Protein AF-A0A5Q0UFF6-F1 (afdb_monomer_lite)

Organism: NCBI:txid2565781

Foldseek 3Di:
DDDPVVVVVVVVVVVVVVVVVVVVVVCVVCVVPPVVVVVVVVVVVQVVLVVVLVQQQQAAQFWFDPDPIDHPCFVVVVRTQGHHQAPHRQAGAVVSQVQEDCDDDPTNHPVSVCVNSVRPWFKKKWKKWKDKWDFQDKDFPVDDDPQAADECPVPRHDPVSVQFDRIKTKTWDAFPNQIKIWIWTHDPNDTFWIWIDRRNYRHPTDIDGAQDWDADPNAIWGQHHWADDPPGPGTITIIIDTPDMHGDDPPPPPDDKDKDWDWGWYPDDSGPTTIIIMIMIID

Secondary structure (DSSP, 8-state):
---HHHHHHHHHHHHHHHHHHHHHHHHHHHHTT-HHHHHHHHHHHHHHHHHHHHHHHHH---EESSSSS-S-TTT-GGGEEE---EEETTEE-HHHHHT-BSS-SSS-BHHHHHHHHT--S-EEEEEEE--EEE--EEEETTBPPTT-B-TT-SS---HHHHHS-SEEEEEEEEETTEEEEEEEEEETTEEEEEEEESSSB-TTPPPB-TT-EEEETTEEEEEEEEEE-TTSSSEEEEEEEEEEEES--STT-SSPPEEEEEEEEESS-SSS--EEEEEEEE-

Sequence (283 aa):
MPSTKGQSTIEFLGGMFIVILALVAALSANSGKIPEFESSVEQSARNMEIYSLTEKILSKPGYHTNGTGGTEWEDNISHTSEFGLAKDYLVLEKEKIDALQTTGDSSFNYSQFKKVTGADNQYHFTFIWQPIVETSNSFTRTEPENGIDEPGTTGNPDPLYSQAENRVHYGNFTIQAQTYWFLVTAHDGVYNTTRISTDKDFDSELTLGTGDTYSLAGTEFELQRFQNRERKPGAAVVLSNELKSFGPSSENVDQSVTKLNRYAVLEEPLTDSEPIRIEVLSW

Radius of gyration: 29.6 Å; chains: 1; bounding box: 81×82×71 Å

Structure (mmCIF, N/CA/C/O backbone):
data_AF-A0A5Q0UFF6-F1
#
_entry.id   AF-A0A5Q0UFF6-F1
#
loop_
_atom_site.group_PDB
_atom_site.id
_atom_site.type_symbol
_atom_site.label_atom_id
_atom_site.label_alt_id
_atom_site.label_comp_id
_atom_site.label_asym_id
_atom_site.label_entity_id
_atom_site.label_seq_id
_atom_site.pdbx_PDB_ins_code
_atom_site.Cartn_x
_atom_site.Cartn_y
_atom_site.Cartn_z
_atom_site.occupancy
_atom_site.B_iso_or_equiv
_atom_site.auth_seq_id
_atom_site.auth_comp_id
_atom_site.auth_asym_id
_atom_site.auth_atom_id
_atom_site.pdbx_PDB_model_num
ATOM 1 N N . MET A 1 1 ? -51.002 -62.243 40.759 1.00 42.44 1 MET A N 1
ATOM 2 C CA . MET A 1 1 ? -49.683 -62.168 40.095 1.00 42.44 1 MET A CA 1
ATOM 3 C C . MET A 1 1 ? -49.584 -60.809 39.415 1.00 42.44 1 MET A C 1
ATOM 5 O O . MET A 1 1 ? -50.264 -60.625 38.412 1.00 42.44 1 MET A O 1
ATOM 9 N N . PRO A 1 2 ? -48.868 -59.823 39.979 1.00 45.69 2 PRO A N 1
ATOM 10 C CA . PRO A 1 2 ? -48.685 -58.537 39.323 1.00 45.69 2 PRO A CA 1
ATOM 11 C C . PRO A 1 2 ? -47.632 -58.658 38.217 1.00 45.69 2 PRO A C 1
ATOM 13 O O . PRO A 1 2 ? -46.655 -59.392 38.340 1.00 45.69 2 PRO A O 1
ATOM 16 N N . SER A 1 3 ? -47.891 -57.956 37.119 1.00 46.50 3 SER A N 1
ATOM 17 C CA . SER A 1 3 ? -47.124 -57.933 35.875 1.00 46.50 3 SER A CA 1
ATOM 18 C C . SER A 1 3 ? -45.672 -57.479 36.086 1.00 46.50 3 SER A C 1
ATOM 20 O O . SER A 1 3 ? -45.396 -56.289 36.219 1.00 46.50 3 SER A O 1
ATOM 22 N N . THR A 1 4 ? -44.730 -58.422 36.030 1.00 54.12 4 THR A N 1
ATOM 23 C CA . THR A 1 4 ? -43.272 -58.187 36.010 1.00 54.12 4 THR A CA 1
ATOM 24 C C . THR A 1 4 ? -42.805 -57.356 34.809 1.00 54.12 4 THR A C 1
ATOM 26 O O . THR A 1 4 ? -41.714 -56.794 34.836 1.00 54.12 4 THR A O 1
ATOM 29 N N . LYS A 1 5 ? -43.632 -57.211 33.763 1.00 53.75 5 LYS A N 1
ATOM 30 C CA . LYS A 1 5 ? -43.293 -56.412 32.577 1.00 53.75 5 LYS A CA 1
ATOM 31 C C . LYS A 1 5 ? -43.353 -54.906 32.848 1.00 53.75 5 LYS A C 1
ATOM 33 O O . LYS A 1 5 ? -42.432 -54.201 32.454 1.00 53.75 5 LYS A O 1
ATOM 38 N N . GLY A 1 6 ? -44.364 -54.417 33.574 1.00 46.44 6 GLY A N 1
ATOM 39 C CA . GLY A 1 6 ? -44.522 -52.977 33.844 1.00 46.44 6 GLY A CA 1
ATOM 40 C C . GLY A 1 6 ? -43.435 -52.398 34.756 1.00 46.44 6 GLY A C 1
ATOM 41 O O . GLY A 1 6 ? -43.005 -51.265 34.564 1.00 46.44 6 GLY A O 1
ATOM 42 N N . GLN A 1 7 ? -42.940 -53.201 35.699 1.00 53.16 7 GLN A N 1
ATOM 43 C CA . GLN A 1 7 ? -41.884 -52.800 36.631 1.00 53.16 7 GLN A CA 1
ATOM 44 C C . GLN A 1 7 ? -40.514 -52.724 35.930 1.00 53.16 7 GLN A C 1
ATOM 46 O O . GLN A 1 7 ? -39.802 -51.736 36.086 1.00 53.16 7 GLN A O 1
ATOM 51 N N . SER A 1 8 ? -40.217 -53.678 35.036 1.00 54.06 8 SER A N 1
ATOM 52 C CA . SER A 1 8 ? -38.984 -53.670 34.231 1.00 54.06 8 SER A CA 1
ATOM 53 C C . SER A 1 8 ? -38.885 -52.482 33.259 1.00 54.06 8 SER A C 1
ATOM 55 O O . SER A 1 8 ? -37.796 -51.971 33.015 1.00 54.06 8 SER A O 1
ATOM 57 N N . THR A 1 9 ? -40.013 -51.993 32.727 1.00 56.00 9 THR A N 1
ATOM 58 C CA . THR A 1 9 ? -40.029 -50.834 31.817 1.00 56.00 9 THR A CA 1
ATOM 59 C C . THR A 1 9 ? -39.800 -49.517 32.559 1.00 56.00 9 THR A C 1
ATOM 61 O O . THR A 1 9 ? -39.122 -48.637 32.036 1.00 56.00 9 THR A O 1
ATOM 64 N N . ILE A 1 10 ? -40.309 -49.383 33.788 1.00 58.53 10 ILE A N 1
ATOM 65 C CA . ILE A 1 10 ? -40.093 -48.191 34.624 1.00 58.53 10 ILE A CA 1
ATOM 66 C C . ILE A 1 10 ? -38.649 -48.143 35.140 1.00 58.53 10 ILE A C 1
ATOM 68 O O . ILE A 1 10 ? -38.037 -47.079 35.124 1.00 58.53 10 ILE A O 1
ATOM 72 N N . GLU A 1 11 ? -38.071 -49.282 35.527 1.00 56.66 11 GLU A N 1
ATOM 73 C CA . GLU A 1 11 ? -36.661 -49.370 35.935 1.00 56.66 11 GLU A CA 1
ATOM 74 C C . GLU A 1 11 ? -35.702 -49.105 34.764 1.00 56.66 11 GLU A C 1
ATOM 76 O O . GLU A 1 11 ? -34.707 -48.401 34.935 1.00 56.66 11 GLU A O 1
ATOM 81 N N . PHE A 1 12 ? -36.030 -49.575 33.554 1.00 59.88 12 PHE A N 1
ATOM 82 C CA . PHE A 1 12 ? -35.271 -49.255 32.343 1.00 59.88 12 PHE A CA 1
ATOM 83 C C . PHE A 1 12 ? -35.341 -47.761 31.995 1.00 59.88 12 PHE A C 1
ATOM 85 O O . PHE A 1 12 ? -34.311 -47.140 31.738 1.00 59.88 12 PHE A O 1
ATOM 92 N N . LEU A 1 13 ? -36.535 -47.156 32.038 1.00 55.53 13 LEU A N 1
ATOM 93 C CA . LEU A 1 13 ? -36.712 -45.721 31.788 1.00 55.53 13 LEU A CA 1
ATOM 94 C C . LEU A 1 13 ? -36.030 -44.861 32.861 1.00 55.53 13 LEU A C 1
ATOM 96 O O . LEU A 1 13 ? -35.417 -43.853 32.521 1.00 55.53 13 LEU A O 1
ATOM 100 N N . GLY A 1 14 ? -36.080 -45.275 34.130 1.00 62.91 14 GLY A N 1
ATOM 101 C CA . GLY A 1 14 ? -35.383 -44.616 35.235 1.00 62.91 14 GLY A CA 1
ATOM 102 C C . GLY A 1 14 ? -33.862 -44.710 35.107 1.00 62.91 14 GLY A C 1
ATOM 103 O O . GLY A 1 14 ? -33.173 -43.701 35.237 1.00 62.91 14 GLY A O 1
ATOM 104 N N . GLY A 1 15 ? -33.333 -45.890 34.768 1.00 67.06 15 GLY A N 1
ATOM 105 C CA . GLY A 1 15 ? -31.908 -46.088 34.500 1.00 67.06 15 GLY A CA 1
ATOM 106 C C . GLY A 1 15 ? -31.423 -45.273 33.302 1.00 67.06 15 GLY A C 1
ATOM 107 O O . GLY A 1 15 ? -30.378 -44.634 33.373 1.00 67.06 15 GLY A O 1
ATOM 108 N N . MET A 1 16 ? -32.215 -45.207 32.232 1.00 60.75 16 MET A N 1
ATOM 109 C CA . MET A 1 16 ? -31.900 -44.401 31.055 1.00 60.75 16 MET A CA 1
ATOM 110 C C . MET A 1 16 ? -31.937 -42.897 31.365 1.00 60.75 16 MET A C 1
ATOM 112 O O . MET A 1 16 ? -31.058 -42.167 30.916 1.00 60.75 16 MET A O 1
ATOM 116 N N . PHE A 1 17 ? -32.881 -42.431 32.191 1.00 60.31 17 PHE A N 1
ATOM 117 C CA . PHE A 1 17 ? -32.910 -41.041 32.660 1.00 60.31 17 PHE A CA 1
ATOM 118 C C . PHE A 1 17 ? -31.693 -40.693 33.518 1.00 60.31 17 PHE A C 1
ATOM 120 O O . PHE A 1 17 ? -31.128 -39.616 33.356 1.00 60.31 17 PHE A O 1
ATOM 127 N N . ILE A 1 18 ? -31.259 -41.604 34.393 1.00 72.12 18 ILE A N 1
ATOM 128 C CA . ILE A 1 18 ? -30.051 -41.425 35.209 1.00 72.12 18 ILE A CA 1
ATOM 129 C C . ILE A 1 18 ? -28.801 -41.410 34.327 1.00 72.12 18 ILE A C 1
ATOM 131 O O . ILE A 1 18 ? -27.926 -40.582 34.549 1.00 72.12 18 ILE A O 1
ATOM 135 N N . VAL A 1 19 ? -28.724 -42.262 33.301 1.00 70.69 19 VAL A N 1
ATOM 136 C CA . VAL A 1 19 ? -27.612 -42.253 32.339 1.00 70.69 19 VAL A CA 1
ATOM 137 C C . VAL A 1 19 ? -27.601 -40.962 31.529 1.00 70.69 19 VAL A C 1
ATOM 139 O O . VAL A 1 19 ? -26.538 -40.377 31.380 1.00 70.69 19 VAL A O 1
ATOM 142 N N . ILE A 1 20 ? -28.753 -40.472 31.062 1.00 68.31 20 ILE A N 1
ATOM 143 C CA . ILE A 1 20 ? -28.854 -39.189 30.348 1.00 68.31 20 ILE A CA 1
ATOM 144 C C . ILE A 1 20 ? -28.466 -38.031 31.271 1.00 68.31 20 ILE A C 1
ATOM 146 O O . ILE A 1 20 ? -27.684 -37.178 30.868 1.00 68.31 20 ILE A O 1
ATOM 150 N N . LEU A 1 21 ? -28.941 -38.012 32.518 1.00 66.38 21 LEU A N 1
ATOM 151 C CA . LEU A 1 21 ? -28.559 -37.002 33.508 1.00 66.38 21 LEU A CA 1
ATOM 152 C C . LEU A 1 21 ? -27.069 -37.070 33.849 1.00 66.38 21 LEU A C 1
ATOM 154 O O . LEU A 1 21 ? -26.438 -36.028 33.974 1.00 66.38 21 LEU A O 1
ATOM 158 N N . ALA A 1 22 ? -26.492 -38.268 33.949 1.00 66.44 22 ALA A N 1
ATOM 159 C CA . ALA A 1 22 ? -25.061 -38.457 34.151 1.00 66.44 22 ALA A CA 1
ATOM 160 C C . ALA A 1 22 ? -24.254 -38.027 32.920 1.00 66.44 22 ALA A C 1
ATOM 162 O O . ALA A 1 22 ? -23.195 -37.433 33.083 1.00 66.44 22 ALA A O 1
ATOM 163 N N . LEU A 1 23 ? -24.758 -38.257 31.703 1.00 61.19 23 LEU A N 1
ATOM 164 C CA . LEU A 1 23 ? -24.126 -37.810 30.461 1.00 61.19 23 LEU A CA 1
ATOM 165 C C . LEU A 1 23 ? -24.186 -36.292 30.322 1.00 61.19 23 LEU A C 1
ATOM 167 O O . LEU A 1 23 ? -23.187 -35.688 29.964 1.00 61.19 23 LEU A O 1
ATOM 171 N N . VAL A 1 24 ? -25.325 -35.673 30.636 1.00 64.25 24 VAL A N 1
ATOM 172 C CA . VAL A 1 24 ? -25.485 -34.215 30.637 1.00 64.25 24 VAL A CA 1
ATOM 173 C C . VAL A 1 24 ? -24.637 -33.601 31.742 1.00 64.25 24 VAL A C 1
ATOM 175 O O . VAL A 1 24 ? -23.935 -32.641 31.479 1.00 64.25 24 VAL A O 1
ATOM 178 N N . ALA A 1 25 ? -24.607 -34.169 32.949 1.00 62.78 25 ALA A N 1
ATOM 179 C CA . ALA A 1 25 ? -23.735 -33.692 34.021 1.00 62.78 25 ALA A CA 1
ATOM 180 C C . ALA A 1 25 ? -22.249 -33.868 33.675 1.00 62.78 25 ALA A C 1
ATOM 182 O O . ALA A 1 25 ? -21.464 -32.970 33.951 1.00 62.78 25 ALA A O 1
ATOM 183 N N . ALA A 1 26 ? -21.859 -34.975 33.036 1.00 60.22 26 ALA A N 1
ATOM 184 C CA . ALA A 1 26 ? -20.494 -35.199 32.569 1.00 60.22 26 ALA A CA 1
ATOM 185 C C . ALA A 1 26 ? -20.129 -34.280 31.397 1.00 60.22 26 ALA A C 1
ATOM 187 O O . ALA A 1 26 ? -19.011 -33.782 31.355 1.00 60.22 26 ALA A O 1
ATOM 188 N N . LEU A 1 27 ? -21.052 -34.015 30.470 1.00 55.34 27 LEU A N 1
ATOM 189 C CA . LEU A 1 27 ? -20.861 -33.056 29.384 1.00 55.34 27 LEU A CA 1
ATOM 190 C C . LEU A 1 27 ? -20.763 -31.636 29.933 1.00 55.34 27 LEU A C 1
ATOM 192 O O . LEU A 1 27 ? -19.827 -30.950 29.572 1.00 55.34 27 LEU A O 1
ATOM 196 N N . SER A 1 28 ? -21.627 -31.222 30.859 1.00 57.72 28 SER A N 1
ATOM 197 C CA . SER A 1 28 ? -21.585 -29.895 31.490 1.00 57.72 28 SER A CA 1
ATOM 198 C C . SER A 1 28 ? -20.378 -29.707 32.417 1.00 57.72 28 SER A C 1
ATOM 200 O O . SER A 1 28 ? -19.839 -28.610 32.516 1.00 57.72 28 SER A O 1
ATOM 202 N N . ALA A 1 29 ? -19.931 -30.766 33.102 1.00 58.84 29 ALA A N 1
ATOM 203 C CA . ALA A 1 29 ? -18.737 -30.730 33.948 1.00 58.84 29 ALA A CA 1
ATOM 204 C C . ALA A 1 29 ? -17.434 -30.754 33.132 1.00 58.84 29 ALA A C 1
ATOM 206 O O . ALA A 1 29 ? -16.421 -30.239 33.603 1.00 58.84 29 ALA A O 1
ATOM 207 N N . ASN A 1 30 ? -17.455 -31.328 31.922 1.00 50.81 30 ASN A N 1
ATOM 208 C CA . ASN A 1 30 ? -16.303 -31.367 31.019 1.00 50.81 30 ASN A CA 1
ATOM 209 C C . ASN A 1 30 ? -16.332 -30.275 29.935 1.00 50.81 30 ASN A C 1
ATOM 211 O O . ASN A 1 30 ? -15.285 -29.985 29.369 1.00 50.81 30 ASN A O 1
ATOM 215 N N . SER A 1 31 ? -17.472 -29.634 29.652 1.00 44.19 31 SER A N 1
ATOM 216 C CA . SER A 1 31 ? -17.583 -28.590 28.621 1.00 44.19 31 SER A CA 1
ATOM 217 C C . SER A 1 31 ? -16.909 -27.287 29.026 1.00 44.19 31 SER A C 1
ATOM 219 O O . SER A 1 31 ? -16.505 -26.545 28.146 1.00 44.19 31 SER A O 1
ATOM 221 N N . GLY A 1 32 ? -16.741 -27.031 30.329 1.00 45.16 32 GLY A N 1
ATOM 222 C CA . GLY A 1 32 ? -15.916 -25.923 30.833 1.00 45.16 32 GLY A CA 1
ATOM 223 C C . GLY A 1 32 ? -14.411 -26.225 30.867 1.00 45.16 32 GLY A C 1
ATOM 224 O O . GLY A 1 32 ? -13.676 -25.539 31.570 1.00 45.16 32 GLY A O 1
ATOM 225 N N . LYS A 1 33 ? -13.967 -27.325 30.232 1.00 45.22 33 LYS A N 1
ATOM 226 C CA . LYS A 1 33 ? -12.563 -27.765 30.140 1.00 45.22 33 LYS A CA 1
ATOM 227 C C . LYS A 1 33 ? -12.280 -28.530 28.840 1.00 45.22 33 LYS A C 1
ATOM 229 O O . LYS A 1 33 ? -11.584 -29.546 28.867 1.00 45.22 33 LYS A O 1
ATOM 234 N N . ILE A 1 34 ? -12.796 -28.064 27.703 1.00 46.47 34 ILE A N 1
ATOM 235 C CA . ILE A 1 34 ? -12.264 -28.472 26.392 1.00 46.47 34 ILE A CA 1
ATOM 236 C C . ILE A 1 34 ? -11.504 -27.267 25.830 1.00 46.47 34 ILE A C 1
ATOM 238 O O . ILE A 1 34 ? -12.111 -26.443 25.144 1.00 46.47 34 ILE A O 1
ATOM 242 N N . PRO A 1 35 ? -10.191 -27.146 26.113 1.00 51.50 35 PRO A N 1
ATOM 243 C CA . PRO A 1 35 ? -9.399 -25.976 25.735 1.00 51.50 35 PRO A CA 1
ATOM 244 C C . PRO A 1 35 ? -9.445 -25.690 24.231 1.00 51.50 35 PRO A C 1
ATOM 246 O O . PRO A 1 35 ? -9.428 -24.538 23.813 1.00 51.50 35 PRO A O 1
ATOM 249 N N . GLU A 1 36 ? -9.553 -26.735 23.407 1.00 53.47 36 GLU A N 1
ATOM 250 C CA . GLU A 1 36 ? -9.628 -26.621 21.945 1.00 53.47 36 GLU A CA 1
ATOM 251 C C . GLU A 1 36 ? -10.965 -26.044 21.449 1.00 53.47 36 GLU A C 1
ATOM 253 O O . GLU A 1 36 ? -10.999 -25.373 20.423 1.00 53.47 36 GLU A O 1
ATOM 258 N N . PHE A 1 37 ? -12.070 -26.260 22.172 1.00 54.53 37 PHE A N 1
ATOM 259 C CA . PHE A 1 37 ? -13.371 -25.707 21.787 1.00 54.53 37 PHE A CA 1
ATOM 260 C C . PHE A 1 37 ? -13.512 -24.250 22.235 1.00 54.53 37 PHE A C 1
ATOM 262 O O . PHE A 1 37 ? -13.946 -23.414 21.449 1.00 54.53 37 PHE A O 1
ATOM 269 N N . GLU A 1 38 ? -13.100 -23.932 23.467 1.00 59.59 38 GLU A N 1
ATOM 270 C CA . GLU A 1 38 ? -13.097 -22.553 23.976 1.00 59.59 38 GLU A CA 1
ATOM 271 C C . GLU A 1 38 ? -12.171 -21.662 23.139 1.00 59.59 38 GLU A C 1
ATOM 273 O O . GLU A 1 38 ? -12.617 -20.632 22.638 1.00 59.59 38 GLU A O 1
ATOM 278 N N . SER A 1 39 ? -10.945 -22.116 22.850 1.00 63.62 39 SER A N 1
ATOM 279 C CA . SER A 1 39 ? -10.029 -21.382 21.962 1.00 63.62 39 SER A CA 1
ATOM 280 C C . SER A 1 39 ? -10.577 -21.216 20.541 1.00 63.62 39 SER A C 1
ATOM 282 O O . SER A 1 39 ? -10.416 -20.155 19.942 1.00 63.62 39 SER A O 1
ATOM 284 N N . SER A 1 40 ? -11.281 -22.218 19.999 1.00 72.62 40 SER A N 1
ATOM 285 C CA . SER A 1 40 ? -11.913 -22.113 18.679 1.00 72.62 40 SER A CA 1
ATOM 286 C C . SER A 1 40 ? -13.069 -21.103 18.652 1.00 72.62 40 SER A C 1
ATOM 288 O O . SER A 1 40 ? -13.196 -20.345 17.686 1.00 72.62 40 SER A O 1
ATOM 290 N N . VAL A 1 41 ? -13.897 -21.056 19.700 1.00 79.94 41 VAL A N 1
ATOM 291 C CA . VAL A 1 41 ? -15.004 -20.093 19.815 1.00 79.94 41 VAL A CA 1
ATOM 292 C C . VAL A 1 41 ? -14.475 -18.676 20.027 1.00 79.94 41 VAL A C 1
ATOM 294 O O . VAL A 1 41 ? -14.940 -17.762 19.348 1.00 79.94 41 VAL A O 1
ATOM 297 N N . GLU A 1 42 ? -13.482 -18.488 20.899 1.00 80.12 42 GLU A N 1
ATOM 298 C CA . GLU A 1 42 ? -12.826 -17.193 21.126 1.00 80.12 42 GLU A CA 1
ATOM 299 C C . GLU A 1 42 ? -12.171 -16.665 19.846 1.00 80.12 42 GLU A C 1
ATOM 301 O O . GLU A 1 42 ? -12.389 -15.514 19.461 1.00 80.12 42 GLU A O 1
ATOM 306 N N . GLN A 1 43 ? -11.447 -17.522 19.121 1.00 81.94 43 GLN A N 1
ATOM 307 C CA . GLN A 1 43 ? -10.849 -17.159 17.839 1.00 81.94 43 GLN A CA 1
ATOM 308 C C . GLN A 1 43 ? -11.916 -16.809 16.792 1.00 81.94 43 GLN A C 1
ATOM 310 O O . GLN A 1 43 ? -11.765 -15.838 16.049 1.00 81.94 43 GLN A O 1
ATOM 315 N N . SER A 1 44 ? -13.019 -17.561 16.729 1.00 84.12 44 SER A N 1
ATOM 316 C CA . SER A 1 44 ? -14.127 -17.254 15.819 1.00 84.12 44 SER A CA 1
ATOM 317 C C . SER A 1 44 ? -14.810 -15.930 16.168 1.00 84.12 44 SER A C 1
ATOM 319 O O . SER A 1 44 ? -15.133 -15.161 15.262 1.00 84.12 44 SER A O 1
ATOM 321 N N . ALA A 1 45 ? -15.032 -15.650 17.454 1.00 87.50 45 ALA A N 1
ATOM 322 C CA . ALA A 1 45 ? -15.618 -14.395 17.915 1.00 87.50 45 ALA A CA 1
ATOM 323 C C . ALA A 1 45 ? -14.714 -13.208 17.558 1.00 87.50 45 ALA A C 1
ATOM 325 O O . ALA A 1 45 ? -15.184 -12.240 16.961 1.00 87.50 45 ALA A O 1
ATOM 326 N N . ARG A 1 46 ? -13.403 -13.332 17.802 1.00 90.56 46 ARG A N 1
ATOM 327 C CA . ARG A 1 46 ? -12.400 -12.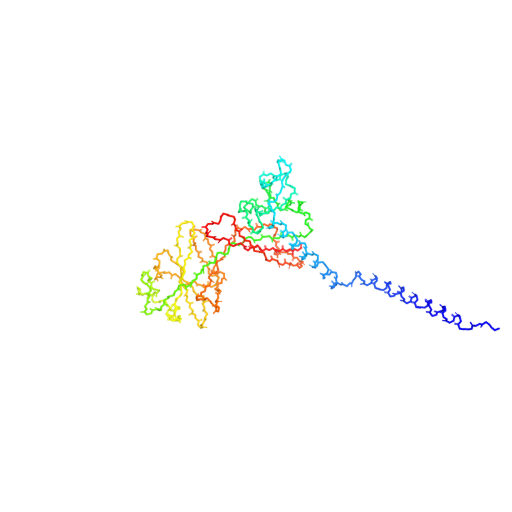336 17.404 1.00 90.56 46 ARG A CA 1
ATOM 328 C C . ARG A 1 46 ? -12.387 -12.097 15.897 1.00 90.56 46 ARG A C 1
ATOM 330 O O . ARG A 1 46 ? -12.388 -10.948 15.468 1.00 90.56 46 ARG A O 1
ATOM 337 N N . ASN A 1 47 ? -12.438 -13.159 15.090 1.00 87.94 47 ASN A N 1
ATOM 338 C CA . ASN A 1 47 ? -12.510 -13.064 13.627 1.00 87.94 47 ASN A CA 1
ATOM 339 C C . ASN A 1 47 ? -13.773 -12.328 13.142 1.00 87.94 47 ASN A C 1
ATOM 341 O O . ASN A 1 47 ? -13.720 -11.571 12.172 1.00 87.94 47 ASN A O 1
ATOM 345 N N . MET A 1 48 ? -14.917 -12.535 13.798 1.00 89.88 48 MET A N 1
ATOM 346 C CA . MET A 1 48 ? -16.152 -11.815 13.474 1.00 89.88 48 MET A CA 1
ATOM 347 C C . MET A 1 48 ? -16.086 -10.348 13.911 1.00 89.88 48 MET A C 1
ATOM 349 O O . MET A 1 48 ? -16.510 -9.466 13.160 1.00 89.88 48 MET A O 1
ATOM 353 N N . GLU A 1 49 ? -15.527 -10.071 15.090 1.00 93.50 49 GLU A N 1
ATOM 354 C CA . GLU A 1 49 ? -15.343 -8.709 15.589 1.00 93.50 49 GLU A CA 1
ATOM 355 C C . GLU A 1 49 ? -14.416 -7.910 14.667 1.00 93.50 49 GLU A C 1
ATOM 357 O O . GLU A 1 49 ? -14.846 -6.889 14.137 1.00 93.50 49 GLU A O 1
ATOM 362 N N . ILE A 1 50 ? -13.207 -8.404 14.365 1.00 93.19 50 ILE A N 1
ATOM 363 C CA . ILE A 1 50 ? -12.256 -7.711 13.478 1.00 93.19 50 ILE A CA 1
ATOM 364 C C . ILE A 1 50 ? -12.859 -7.462 12.089 1.00 93.19 50 ILE A C 1
ATOM 366 O O . ILE A 1 50 ? -12.687 -6.380 11.524 1.00 93.19 50 ILE A O 1
ATOM 370 N N . TYR A 1 51 ? -13.616 -8.418 11.539 1.00 90.06 51 TYR A N 1
ATOM 371 C CA . TYR A 1 51 ? -14.267 -8.242 10.244 1.00 90.06 51 TYR A CA 1
ATOM 372 C C . TYR A 1 51 ? -15.358 -7.168 10.303 1.00 90.06 51 TYR A C 1
ATOM 374 O O . TYR A 1 51 ? -15.361 -6.254 9.483 1.00 90.06 51 TYR A O 1
ATOM 382 N N . SER A 1 52 ? -16.265 -7.248 11.280 1.00 92.12 52 SER A N 1
ATOM 383 C CA . SER A 1 52 ? -17.366 -6.286 11.420 1.00 92.12 52 SER A CA 1
ATOM 384 C C . SER A 1 52 ? -16.874 -4.872 11.744 1.00 92.12 52 SER A C 1
ATOM 386 O O . SER A 1 52 ? -17.363 -3.898 11.168 1.00 92.12 52 SER A O 1
ATOM 388 N N . LEU A 1 53 ? -15.861 -4.759 12.604 1.00 93.19 53 LEU A N 1
ATOM 389 C CA . LEU A 1 53 ? -15.222 -3.505 12.972 1.00 93.19 53 LEU A CA 1
ATOM 390 C C . LEU A 1 53 ? -14.546 -2.864 11.762 1.00 93.19 53 LEU A C 1
ATOM 392 O O . LEU A 1 53 ? -14.829 -1.712 11.443 1.00 93.19 53 LEU A O 1
ATOM 396 N N . THR A 1 54 ? -13.701 -3.614 11.049 1.00 92.94 54 THR A N 1
ATOM 397 C CA . THR A 1 54 ? -13.028 -3.090 9.852 1.00 92.94 54 THR A CA 1
ATOM 398 C C . THR A 1 54 ? -14.017 -2.768 8.738 1.00 92.94 54 THR A C 1
ATOM 400 O O . THR A 1 54 ? -13.871 -1.737 8.096 1.00 92.94 54 THR A O 1
ATOM 403 N N . GLU A 1 55 ? -15.074 -3.560 8.538 1.00 92.19 55 GLU A N 1
ATOM 404 C CA . GLU A 1 55 ? -16.130 -3.223 7.577 1.00 92.19 55 GLU A CA 1
ATOM 405 C C . GLU A 1 55 ? -16.775 -1.878 7.905 1.00 92.19 55 GLU A C 1
ATOM 407 O O . GLU A 1 55 ? -16.907 -1.024 7.032 1.00 92.19 55 GLU A O 1
ATOM 412 N N . LYS A 1 56 ? -17.131 -1.652 9.172 1.00 90.25 56 LYS A N 1
ATOM 413 C CA . LYS A 1 56 ? -17.732 -0.395 9.623 1.00 90.25 56 LYS A CA 1
ATOM 414 C C . LYS A 1 56 ? -16.794 0.794 9.408 1.00 90.25 56 LYS A C 1
ATOM 416 O O . LYS A 1 56 ? -17.234 1.823 8.907 1.00 90.25 56 LYS A O 1
ATOM 421 N N . ILE A 1 57 ? -15.514 0.637 9.748 1.00 91.31 57 ILE A N 1
ATOM 422 C CA . ILE A 1 57 ? -14.489 1.680 9.599 1.00 91.31 57 ILE A CA 1
ATOM 423 C C . ILE A 1 57 ? -14.320 2.090 8.133 1.00 91.31 57 ILE A C 1
ATOM 425 O O . ILE A 1 57 ? -14.174 3.274 7.844 1.00 91.31 57 ILE A O 1
ATOM 429 N N . LEU A 1 58 ? -14.347 1.115 7.222 1.00 91.75 58 LEU A N 1
ATOM 430 C CA . LEU A 1 58 ? -14.060 1.311 5.798 1.00 91.75 58 LEU A CA 1
ATOM 431 C C . LEU A 1 58 ? -15.298 1.605 4.944 1.00 91.75 58 LEU A C 1
ATOM 433 O O . LEU A 1 58 ? -15.171 1.808 3.741 1.00 91.75 58 LEU A O 1
ATOM 437 N N . SER A 1 59 ? -16.490 1.602 5.539 1.00 89.25 59 SER A N 1
ATOM 438 C CA . SER A 1 59 ? -17.754 1.858 4.836 1.00 89.25 59 SER A CA 1
ATOM 439 C C . SER A 1 59 ? -18.481 3.107 5.317 1.00 89.25 59 SER A C 1
ATOM 441 O O . SER A 1 59 ? -19.537 3.435 4.777 1.00 89.25 59 SER A O 1
ATOM 443 N N . LYS A 1 60 ? -17.964 3.786 6.347 1.00 88.19 60 LYS A N 1
ATOM 444 C CA . LYS A 1 60 ? -18.634 4.929 6.959 1.00 88.19 60 LYS A CA 1
ATOM 445 C C . LYS A 1 60 ? -17.687 6.105 7.203 1.00 88.19 60 LYS A C 1
ATOM 447 O O . LYS A 1 60 ? -16.542 5.882 7.601 1.00 88.19 60 LYS A O 1
ATOM 452 N N . PRO A 1 61 ? -18.214 7.340 7.124 1.00 85.94 61 PRO A N 1
ATOM 453 C CA . PRO A 1 61 ? -17.439 8.559 7.361 1.00 85.94 61 PRO A CA 1
ATOM 454 C C . PRO A 1 61 ? -17.164 8.857 8.835 1.00 85.94 61 PRO A C 1
ATOM 456 O O . PRO A 1 61 ? -16.370 9.749 9.122 1.00 85.94 61 PRO A O 1
ATOM 459 N N . GLY A 1 62 ? -17.809 8.138 9.759 1.00 85.81 62 GLY A N 1
ATOM 460 C CA . GLY A 1 62 ? -17.860 8.483 11.181 1.00 85.81 62 GLY A CA 1
ATOM 461 C C . GLY A 1 62 ? -18.848 9.620 11.476 1.00 85.81 62 GLY A C 1
ATOM 462 O O . GLY A 1 62 ? -19.414 10.209 10.556 1.00 85.81 62 GLY A O 1
ATOM 463 N N . TYR A 1 63 ? -19.121 9.863 12.762 1.00 85.62 63 TYR A N 1
ATOM 464 C CA . TYR A 1 63 ? -20.155 10.802 13.214 1.00 85.62 63 TYR A CA 1
ATOM 465 C C . TYR A 1 63 ? -19.828 11.443 14.565 1.00 85.62 63 TYR A C 1
ATOM 467 O O . TYR A 1 63 ? -19.417 10.758 15.509 1.00 85.62 63 TYR A O 1
ATOM 475 N N . HIS A 1 64 ? -20.153 12.728 14.714 1.00 81.94 64 HIS A N 1
ATOM 476 C CA . HIS A 1 64 ? -20.119 13.466 15.982 1.00 81.94 64 HIS A CA 1
ATOM 477 C C . HIS A 1 64 ? -21.492 14.070 16.345 1.00 81.94 64 HIS A C 1
ATOM 479 O O . HIS A 1 64 ? -22.351 14.270 15.487 1.00 81.94 64 HIS A O 1
ATOM 485 N N . THR A 1 65 ? -21.716 14.358 17.631 1.00 76.12 65 THR A N 1
ATOM 486 C CA . THR A 1 65 ? -23.037 14.746 18.173 1.00 76.12 65 THR A CA 1
ATOM 487 C C . THR A 1 65 ? -23.304 16.254 18.243 1.00 76.12 65 THR A C 1
ATOM 489 O O . THR A 1 65 ? -24.427 16.650 18.545 1.00 76.12 65 THR A O 1
ATOM 492 N N . ASN A 1 66 ? -22.312 17.104 17.957 1.00 72.44 66 ASN A N 1
ATOM 493 C CA . ASN A 1 66 ? -22.368 18.560 18.192 1.00 72.44 66 ASN A CA 1
ATOM 494 C C . ASN A 1 66 ? -22.719 19.436 16.969 1.00 72.44 66 ASN A C 1
ATOM 496 O O . ASN A 1 66 ? -22.555 20.652 17.022 1.00 72.44 66 ASN A O 1
ATOM 500 N N . GLY A 1 67 ? -23.214 18.853 15.878 1.00 65.19 67 GLY A N 1
ATOM 501 C CA . GLY A 1 67 ? -23.594 19.582 14.660 1.00 65.19 67 GLY A CA 1
ATOM 502 C C . GLY A 1 67 ? -24.783 18.942 13.947 1.00 65.19 67 GLY A C 1
ATOM 503 O O . GLY A 1 67 ? -25.501 18.136 14.535 1.00 65.19 67 GLY A O 1
ATOM 504 N N . THR A 1 68 ? -24.987 19.249 12.662 1.00 56.38 68 THR A N 1
ATOM 505 C CA . THR A 1 68 ? -26.041 18.640 11.819 1.00 56.38 68 THR A CA 1
ATOM 506 C C . THR A 1 68 ? -25.847 17.140 11.535 1.00 56.38 68 THR A C 1
ATOM 508 O O . THR A 1 68 ? -26.586 16.582 10.729 1.00 56.38 68 THR A O 1
ATOM 511 N N . GLY A 1 69 ? -24.911 16.479 12.226 1.00 55.12 69 GLY A N 1
ATOM 512 C CA . GLY A 1 69 ? -24.490 15.102 11.990 1.00 55.12 69 GLY A CA 1
ATOM 513 C C . GLY A 1 69 ? -23.657 14.998 10.713 1.00 55.12 69 GLY A C 1
ATOM 514 O O . GLY A 1 69 ? -24.062 15.501 9.668 1.00 55.12 69 GLY A O 1
ATOM 515 N N . GLY A 1 70 ? -22.490 14.359 10.781 1.00 60.75 70 GLY A N 1
ATOM 516 C CA . GLY A 1 70 ? -21.662 14.170 9.592 1.00 60.75 70 GLY A CA 1
ATOM 517 C C . GLY A 1 70 ? -20.195 13.844 9.853 1.00 60.75 70 GLY A C 1
ATOM 518 O O . GLY A 1 70 ? -19.807 13.506 10.975 1.00 60.75 70 GLY A O 1
ATOM 519 N N . THR A 1 71 ? -19.450 13.945 8.748 1.00 63.12 71 THR A N 1
ATOM 520 C CA . THR A 1 71 ? -17.986 14.026 8.589 1.00 63.12 71 THR A CA 1
ATOM 521 C C . THR A 1 71 ? -17.386 15.105 9.509 1.00 63.12 71 THR A C 1
ATOM 523 O O . THR A 1 71 ? -18.149 15.914 10.019 1.00 63.12 71 THR A O 1
ATOM 526 N N . GLU A 1 72 ? -16.065 15.146 9.733 1.00 76.94 72 GLU A N 1
ATOM 527 C CA . GLU A 1 72 ? -15.377 16.062 10.685 1.00 76.94 72 GLU A CA 1
ATOM 528 C C . GLU A 1 72 ? -15.401 15.618 12.162 1.00 76.94 72 GLU A C 1
ATOM 530 O O . GLU A 1 72 ? -15.241 16.416 13.096 1.00 76.94 72 GLU A O 1
ATOM 535 N N . TRP A 1 73 ? -15.598 14.325 12.428 1.00 79.31 73 TRP A N 1
ATOM 536 C CA . TRP A 1 73 ? -15.476 13.818 13.799 1.00 79.31 73 TRP A CA 1
ATOM 537 C C . TRP A 1 73 ? -14.026 13.899 14.306 1.00 79.31 73 TRP A C 1
ATOM 539 O O . TRP A 1 73 ? -13.810 14.062 15.508 1.00 79.31 73 TRP A O 1
ATOM 549 N N . GLU A 1 74 ? -13.053 13.857 13.397 1.00 80.88 74 GLU A N 1
ATOM 550 C CA . GLU A 1 74 ? -11.622 14.055 13.624 1.00 80.88 74 GLU A CA 1
ATOM 551 C C . GLU A 1 74 ? -11.303 15.417 14.262 1.00 80.88 74 GLU A C 1
ATOM 553 O O . GLU A 1 74 ? -10.391 15.497 15.085 1.00 80.88 74 GLU A O 1
ATOM 558 N N . ASP A 1 75 ? -12.125 16.437 13.996 1.00 79.06 75 ASP A N 1
ATOM 559 C CA . ASP A 1 75 ? -12.033 17.773 14.601 1.00 79.06 75 ASP A CA 1
ATOM 560 C C . ASP A 1 75 ? -12.914 17.921 15.856 1.00 79.06 75 ASP A C 1
ATOM 562 O O . ASP A 1 75 ? -12.712 18.804 16.693 1.00 79.06 75 ASP A O 1
ATOM 566 N N . ASN A 1 76 ? -13.892 17.026 16.033 1.00 77.31 76 ASN A N 1
ATOM 567 C CA . ASN A 1 76 ? -14.901 17.057 17.099 1.00 77.31 76 ASN A CA 1
ATOM 568 C C . ASN A 1 76 ? -14.806 15.837 18.033 1.00 77.31 76 ASN A C 1
ATOM 570 O O . ASN A 1 76 ? -15.809 15.251 18.458 1.00 77.31 76 ASN A O 1
ATOM 574 N N . ILE A 1 77 ? -13.576 15.483 18.398 1.00 76.69 77 ILE A N 1
ATOM 575 C CA . ILE A 1 77 ? -13.187 14.249 19.103 1.00 76.69 77 ILE A CA 1
ATOM 576 C C . ILE A 1 77 ? -14.002 13.992 20.377 1.00 76.69 77 ILE A C 1
ATOM 578 O O . ILE A 1 77 ? -14.492 12.886 20.608 1.00 76.69 77 ILE A O 1
ATOM 582 N N . SER A 1 78 ? -14.205 15.022 21.203 1.00 78.31 78 SER A N 1
ATOM 583 C CA . SER A 1 78 ? -14.942 14.922 22.475 1.00 78.31 78 SER A CA 1
ATOM 584 C C . SER A 1 78 ? -16.430 14.593 22.311 1.00 78.31 78 SER A C 1
ATOM 586 O O . SER A 1 78 ? -17.077 14.179 23.274 1.00 78.31 78 SER A O 1
ATOM 588 N N . HIS A 1 79 ? -16.954 14.734 21.095 1.00 79.50 79 HIS A N 1
ATOM 589 C CA . HIS A 1 79 ? -18.346 14.491 20.730 1.00 79.50 79 HIS A CA 1
ATOM 590 C C . HIS A 1 79 ? -18.475 13.389 19.675 1.00 79.50 79 HIS A C 1
ATOM 592 O O . HIS A 1 79 ? -19.553 13.206 19.112 1.00 79.50 79 HIS A O 1
ATOM 598 N N . THR A 1 80 ? -17.398 12.650 19.396 1.00 84.38 80 THR A N 1
ATOM 599 C CA . THR A 1 80 ? -17.436 11.527 18.459 1.00 84.38 80 THR A CA 1
ATOM 600 C C . THR A 1 80 ? -18.340 10.425 19.009 1.00 84.38 80 THR A C 1
ATOM 602 O O . THR A 1 80 ? -18.156 9.933 20.122 1.00 84.38 80 THR A O 1
ATOM 605 N N . SER A 1 81 ? -19.330 10.042 18.209 1.00 84.69 81 SER A N 1
ATOM 606 C CA . SER A 1 81 ? -20.301 8.980 18.507 1.00 84.69 81 SER A CA 1
ATOM 607 C C . SER A 1 81 ? -20.078 7.719 17.684 1.00 84.69 81 SER A C 1
ATOM 609 O O . SER A 1 81 ? -20.458 6.632 18.112 1.00 84.69 81 SER A O 1
ATOM 611 N N . GLU A 1 82 ? -19.443 7.844 16.521 1.00 87.69 82 GLU A N 1
ATOM 612 C CA . GLU A 1 82 ? -19.119 6.718 15.659 1.00 87.69 82 GLU A CA 1
ATOM 613 C C . GLU A 1 82 ? -17.805 6.996 14.935 1.00 87.69 82 GLU A C 1
ATOM 615 O O . GLU A 1 82 ? -17.599 8.076 14.390 1.00 87.69 82 GLU A O 1
ATOM 620 N N . PHE A 1 83 ? -16.922 6.005 14.940 1.00 88.31 83 PHE A N 1
ATOM 621 C CA . PHE A 1 83 ? -15.629 6.064 14.276 1.00 88.31 83 PHE A CA 1
ATOM 622 C C . PHE A 1 83 ? -15.739 5.505 12.850 1.00 88.31 83 PHE A C 1
ATOM 624 O O . PHE A 1 83 ? -16.354 4.453 12.649 1.00 88.31 83 PHE A O 1
ATOM 631 N N . GLY A 1 84 ? -15.133 6.191 11.881 1.00 90.75 84 GLY A N 1
ATOM 632 C CA . GLY A 1 84 ? -15.102 5.783 10.478 1.00 90.75 84 GLY A CA 1
ATOM 633 C C . GLY A 1 84 ? -14.081 6.594 9.686 1.00 90.75 84 GLY A C 1
ATOM 634 O O . GLY A 1 84 ? -13.886 7.772 9.960 1.00 90.75 84 GLY A O 1
ATOM 635 N N . LEU A 1 85 ? -13.402 5.956 8.737 1.00 91.25 85 LEU A N 1
ATOM 636 C CA . LEU A 1 85 ? -12.308 6.564 7.968 1.00 91.25 85 LEU A CA 1
ATOM 637 C C . LEU A 1 85 ? -12.688 6.843 6.512 1.00 91.25 85 LEU A C 1
ATOM 639 O O . LEU A 1 85 ? -11.861 7.340 5.753 1.00 91.25 85 LEU A O 1
ATOM 643 N N . ALA A 1 86 ? -13.896 6.455 6.107 1.00 89.81 86 ALA A N 1
ATOM 644 C CA . ALA A 1 86 ? -14.246 6.340 4.706 1.00 89.81 86 ALA A CA 1
ATOM 645 C C . ALA A 1 86 ? -15.274 7.390 4.284 1.00 89.81 86 ALA A C 1
ATOM 647 O O . ALA A 1 86 ? -16.383 7.408 4.817 1.00 89.81 86 ALA A O 1
ATOM 648 N N . LYS A 1 87 ? -14.955 8.204 3.279 1.00 86.81 87 LYS A N 1
ATOM 649 C CA . LYS A 1 87 ? -15.920 9.128 2.672 1.00 86.81 87 LYS A CA 1
ATOM 650 C C . LYS A 1 87 ? -17.057 8.376 1.986 1.00 86.81 87 LYS A C 1
ATOM 652 O O . LYS A 1 87 ? -18.217 8.773 2.071 1.00 86.81 87 LYS A O 1
ATOM 657 N N . ASP A 1 88 ? -16.701 7.293 1.304 1.00 86.00 88 ASP A N 1
ATOM 658 C CA . ASP A 1 88 ? -17.601 6.354 0.637 1.00 86.00 88 ASP A CA 1
ATOM 659 C C . ASP A 1 88 ? -17.066 4.927 0.830 1.00 86.00 88 ASP A C 1
ATOM 661 O O . ASP A 1 88 ? -15.977 4.727 1.369 1.00 86.00 88 ASP A O 1
ATOM 665 N N . TYR A 1 89 ? -17.812 3.916 0.399 1.00 88.00 89 TYR A N 1
ATOM 666 C CA . TYR A 1 89 ? -17.432 2.517 0.532 1.00 88.00 89 TYR A CA 1
ATOM 667 C C . TYR A 1 89 ? -16.027 2.242 -0.030 1.00 88.00 89 TYR A C 1
ATOM 669 O O . TYR A 1 89 ? -15.807 2.301 -1.238 1.00 88.00 89 TYR A O 1
ATOM 677 N N . LEU A 1 90 ? -15.087 1.895 0.859 1.00 89.50 90 LEU A N 1
ATOM 678 C CA . LEU A 1 90 ? -13.672 1.628 0.563 1.00 89.50 90 LEU A CA 1
ATOM 679 C C . LEU A 1 90 ? -12.892 2.819 -0.026 1.00 89.50 90 LEU A C 1
ATOM 681 O O . LEU A 1 90 ? -11.824 2.613 -0.606 1.00 89.50 90 LEU A O 1
ATOM 685 N N . VAL A 1 91 ? -13.383 4.046 0.156 1.00 90.50 91 VAL A N 1
ATOM 686 C CA . VAL A 1 91 ? -12.688 5.289 -0.209 1.00 90.50 91 VAL A CA 1
ATOM 687 C C . VAL A 1 91 ? -12.322 6.033 1.069 1.00 90.50 91 VAL A C 1
ATOM 689 O O . VAL A 1 91 ? -13.202 6.549 1.751 1.00 90.50 91 VAL A O 1
ATOM 692 N N . LEU A 1 92 ? -11.037 6.055 1.416 1.00 91.00 92 LEU A N 1
ATOM 693 C CA . LEU A 1 92 ? -10.531 6.599 2.674 1.00 91.00 92 LEU A CA 1
ATOM 694 C C . LEU A 1 92 ? -10.091 8.050 2.558 1.00 91.00 92 LEU A C 1
ATOM 696 O O . LEU A 1 92 ? -9.405 8.438 1.614 1.00 91.00 92 LEU A O 1
ATOM 700 N N . GLU A 1 93 ? -10.403 8.812 3.596 1.00 89.81 93 GLU A N 1
ATOM 701 C CA . GLU A 1 93 ? -9.918 10.173 3.786 1.00 89.81 93 GLU A CA 1
ATOM 702 C C . GLU A 1 93 ? -8.549 10.135 4.467 1.00 89.81 93 GLU A C 1
ATOM 704 O O . GLU A 1 93 ? -8.410 9.658 5.599 1.00 89.81 93 GLU A O 1
ATOM 709 N N . LYS A 1 94 ? -7.521 10.650 3.783 1.00 88.50 94 LYS A N 1
ATOM 710 C CA . LYS A 1 94 ? -6.151 10.670 4.309 1.00 88.50 94 LYS A CA 1
ATOM 711 C C . LYS A 1 94 ? -6.056 11.463 5.615 1.00 88.50 94 LYS A C 1
ATOM 713 O O . LYS A 1 94 ? -5.428 11.000 6.563 1.00 88.50 94 LYS A O 1
ATOM 718 N N . GLU A 1 95 ? -6.742 12.600 5.696 1.00 87.50 95 GLU A N 1
ATOM 719 C CA . GLU A 1 95 ? -6.750 13.461 6.884 1.00 87.50 95 G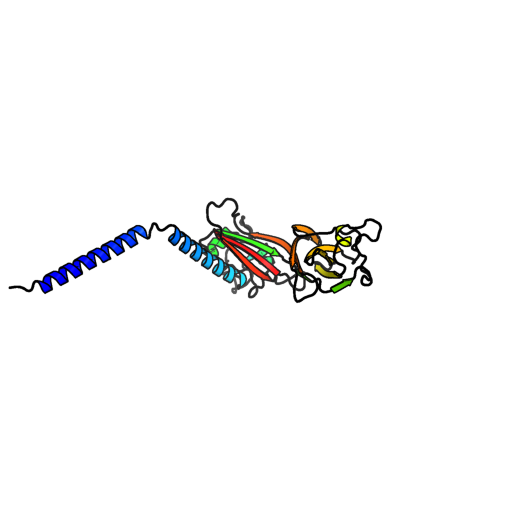LU A CA 1
ATOM 720 C C . GLU A 1 95 ? -7.248 12.718 8.134 1.00 87.50 95 GLU A C 1
ATOM 722 O O . GLU A 1 95 ? -6.669 12.855 9.213 1.00 87.50 95 GLU A O 1
ATOM 727 N N . LYS A 1 96 ? -8.242 11.831 7.984 1.00 90.00 96 LYS A N 1
ATOM 728 C CA . LYS A 1 96 ? -8.749 11.002 9.087 1.00 90.00 96 LYS A CA 1
ATOM 729 C C . LYS A 1 96 ? -7.737 9.967 9.560 1.00 90.00 96 LYS A C 1
ATOM 731 O O . LYS A 1 96 ? -7.685 9.684 10.754 1.00 90.00 96 LYS A O 1
ATOM 736 N N . ILE A 1 97 ? -6.937 9.405 8.652 1.00 91.94 97 ILE A N 1
ATOM 737 C CA . ILE A 1 97 ? -5.829 8.498 8.996 1.00 91.94 97 ILE A CA 1
ATOM 738 C C . ILE A 1 97 ? -4.731 9.278 9.732 1.00 91.94 97 ILE A C 1
ATOM 740 O O . ILE A 1 97 ? -4.236 8.832 10.772 1.00 91.94 97 ILE A O 1
ATOM 744 N N . ASP A 1 98 ? -4.380 10.461 9.228 1.00 89.94 98 ASP A N 1
ATOM 745 C CA . ASP A 1 98 ? -3.330 11.307 9.795 1.00 89.94 98 ASP A CA 1
ATOM 746 C C . ASP A 1 98 ? -3.689 11.794 11.210 1.00 89.94 98 ASP A C 1
ATOM 748 O O . ASP A 1 98 ? -2.818 11.811 12.093 1.00 89.94 98 ASP A O 1
ATOM 752 N N . ALA A 1 99 ? -4.976 12.073 11.457 1.00 89.31 99 ALA A N 1
ATOM 753 C CA . ALA A 1 99 ? -5.525 12.483 12.749 1.00 89.31 99 ALA A CA 1
ATOM 754 C C . ALA A 1 99 ? -5.448 11.404 13.849 1.00 89.31 99 ALA A C 1
ATOM 756 O O . ALA A 1 99 ? -5.570 11.728 15.036 1.00 89.31 99 ALA A O 1
ATOM 757 N N . LEU A 1 100 ? -5.221 10.130 13.501 1.00 91.56 100 LEU A N 1
ATOM 758 C CA . LEU A 1 100 ? -5.136 9.042 14.478 1.00 91.56 100 LEU A CA 1
ATOM 759 C C . LEU A 1 100 ? -3.875 9.152 15.343 1.00 91.56 100 LEU A C 1
ATOM 761 O O . LEU A 1 100 ? -2.758 9.332 14.847 1.00 91.56 100 LEU A O 1
ATOM 765 N N . GLN A 1 101 ? -4.031 8.952 16.650 1.00 91.31 101 GLN A N 1
ATOM 766 C CA . GLN A 1 101 ? -2.917 8.858 17.593 1.00 91.31 101 GLN A CA 1
ATOM 767 C C . GLN A 1 101 ? -3.011 7.595 18.446 1.00 91.31 101 GLN A C 1
ATOM 769 O O . GLN A 1 101 ? -4.028 7.300 19.059 1.00 91.31 101 GLN A O 1
ATOM 774 N N . THR A 1 102 ? -1.921 6.844 18.574 1.00 91.81 102 THR A N 1
ATOM 775 C CA . THR A 1 102 ? -1.901 5.725 19.531 1.00 91.81 102 THR A CA 1
ATOM 776 C C . THR A 1 102 ? -1.983 6.231 20.976 1.00 91.81 102 THR A C 1
ATOM 778 O O . THR A 1 102 ? -2.687 5.652 21.800 1.00 91.81 102 THR A O 1
ATOM 781 N N . THR A 1 103 ? -1.305 7.342 21.277 1.00 88.31 103 THR A N 1
ATOM 782 C CA . THR A 1 103 ? -1.234 7.964 22.609 1.00 88.31 103 THR A CA 1
ATOM 783 C C . THR A 1 103 ? -1.309 9.483 22.508 1.00 88.31 103 THR A C 1
ATOM 785 O O . THR A 1 103 ? -0.791 10.041 21.545 1.00 88.31 103 THR A O 1
ATOM 788 N N . GLY A 1 104 ? -1.826 10.140 23.546 1.00 83.88 104 GLY A N 1
ATOM 789 C CA . GLY A 1 104 ? -1.935 11.600 23.624 1.00 83.88 104 GLY A CA 1
ATOM 790 C C . GLY A 1 104 ? -3.389 12.056 23.687 1.00 83.88 104 GLY A C 1
ATOM 791 O O . GLY A 1 104 ? -4.287 11.287 23.370 1.00 83.88 104 GLY A O 1
ATOM 792 N N . ASP A 1 105 ? -3.616 13.295 24.120 1.00 77.50 105 ASP A N 1
ATOM 793 C CA . ASP A 1 105 ? -4.964 13.864 24.288 1.00 77.50 105 ASP A CA 1
ATOM 794 C C . ASP A 1 105 ? -5.272 14.973 23.268 1.00 77.50 105 ASP A C 1
ATOM 796 O O . ASP A 1 105 ? -6.325 15.606 23.336 1.00 77.50 105 ASP A O 1
ATOM 800 N N . SER A 1 106 ? -4.342 15.248 22.345 1.00 77.81 106 SER A N 1
ATOM 801 C CA . SER A 1 106 ? -4.463 16.337 21.369 1.00 77.81 106 SER A CA 1
ATOM 802 C C . SER A 1 106 ? -5.225 15.948 20.105 1.00 77.81 106 SER A C 1
ATOM 804 O O . SER A 1 106 ? -5.709 16.842 19.417 1.00 77.81 106 SER A O 1
ATOM 806 N N . SER A 1 107 ? -5.354 14.654 19.804 1.00 82.62 107 SER A N 1
ATOM 807 C CA . SER A 1 107 ? -6.202 14.154 18.721 1.00 82.62 107 SER A CA 1
ATOM 808 C C . SER A 1 107 ? -6.951 12.877 19.123 1.00 82.62 107 SER A C 1
ATOM 810 O O . SER A 1 107 ? -6.861 12.430 20.271 1.00 82.62 107 SER A O 1
ATOM 812 N N . PHE A 1 108 ? -7.725 12.303 18.192 1.00 86.19 108 PHE A N 1
ATOM 813 C CA . PHE A 1 108 ? -8.446 11.061 18.439 1.00 86.19 108 PHE A CA 1
ATOM 814 C C . PHE A 1 108 ? -7.477 9.917 18.738 1.00 86.19 108 PHE A C 1
ATOM 816 O O . PHE A 1 108 ? -6.718 9.475 17.868 1.00 86.19 108 PHE A O 1
ATOM 823 N N . ASN A 1 109 ? -7.521 9.428 19.975 1.00 91.06 109 ASN A N 1
ATOM 824 C CA . ASN A 1 109 ? -6.573 8.443 20.458 1.00 91.06 109 ASN A CA 1
ATOM 825 C C . ASN A 1 109 ? -7.139 7.019 20.539 1.00 91.06 109 ASN A C 1
ATOM 827 O O . ASN A 1 109 ? -8.348 6.783 20.470 1.00 91.06 109 ASN A O 1
ATOM 831 N N . TYR A 1 110 ? -6.257 6.041 20.735 1.00 94.00 110 TYR A N 1
ATOM 832 C CA . TYR A 1 110 ? -6.651 4.634 20.791 1.00 94.00 110 TYR A CA 1
ATOM 833 C C . TYR A 1 110 ? -7.618 4.294 21.947 1.00 94.00 110 TYR A C 1
ATOM 835 O O . TYR A 1 110 ? -8.512 3.457 21.800 1.00 94.00 110 TYR A O 1
ATOM 843 N N . SER A 1 111 ? -7.516 4.974 23.091 1.00 92.25 111 SER A N 1
ATOM 844 C CA . SER A 1 111 ? -8.463 4.788 24.202 1.00 92.25 111 SER A CA 1
ATOM 845 C C . SER A 1 111 ? -9.872 5.271 23.836 1.00 92.25 111 SER A C 1
ATOM 847 O O . SER A 1 111 ? -10.867 4.627 24.178 1.00 92.25 111 SER A O 1
ATOM 849 N N . GLN A 1 112 ? -9.970 6.387 23.111 1.00 90.94 112 GLN A N 1
ATOM 850 C CA . GLN A 1 112 ? -11.233 6.909 22.589 1.00 90.94 112 GLN A CA 1
ATOM 851 C C . GLN A 1 112 ? -11.806 5.990 21.509 1.00 90.94 112 GLN A C 1
ATOM 853 O O . GLN A 1 112 ? -12.996 5.682 21.559 1.00 90.94 112 GLN A O 1
ATOM 858 N N . PHE A 1 113 ? -10.965 5.468 20.613 1.00 92.56 113 PHE A N 1
ATOM 859 C CA . PHE A 1 113 ? -11.345 4.432 19.651 1.00 92.56 113 PHE A CA 1
ATOM 860 C C . PHE A 1 113 ? -12.013 3.236 20.326 1.00 92.56 113 PHE A C 1
ATOM 862 O O . PHE A 1 113 ? -13.144 2.894 19.976 1.00 92.56 113 PHE A O 1
ATOM 869 N N . LYS A 1 114 ? -11.366 2.636 21.335 1.00 93.12 114 LYS A N 1
ATOM 870 C CA . LYS A 1 114 ? -11.920 1.497 22.087 1.00 93.12 114 LYS A CA 1
ATOM 871 C C . LYS A 1 114 ? -13.269 1.838 22.720 1.00 93.12 114 LYS A C 1
ATOM 873 O O . LYS A 1 114 ? -14.200 1.042 22.647 1.00 93.12 114 LYS A O 1
ATOM 878 N N . LYS A 1 115 ? -13.401 3.039 23.290 1.00 91.06 115 LYS A N 1
ATOM 879 C CA . LYS A 1 115 ? -14.648 3.504 23.912 1.00 91.06 115 LYS A CA 1
ATOM 880 C C . LYS A 1 115 ? -15.785 3.695 22.902 1.00 91.06 115 LYS A C 1
ATOM 882 O O . LYS A 1 115 ? -16.906 3.292 23.186 1.00 91.06 115 LYS A O 1
ATOM 887 N N . VAL A 1 116 ? -15.514 4.326 21.758 1.00 89.69 116 VAL A N 1
ATOM 888 C CA . VAL A 1 116 ? -16.523 4.630 20.726 1.00 89.69 116 VAL A CA 1
ATOM 889 C C . VAL A 1 116 ? -16.957 3.370 19.985 1.00 89.69 116 VAL A C 1
ATOM 891 O O . VAL A 1 116 ? -18.134 3.193 19.682 1.00 89.69 116 VAL A O 1
ATOM 894 N N . THR A 1 117 ? -16.010 2.487 19.678 1.00 90.75 117 THR A N 1
ATOM 895 C CA . THR A 1 117 ? -16.297 1.249 18.945 1.00 90.75 117 THR A CA 1
ATOM 896 C C . THR A 1 117 ? -16.899 0.168 19.833 1.00 90.75 117 THR A C 1
ATOM 898 O O . THR A 1 117 ? -17.591 -0.702 19.313 1.00 90.75 117 THR A O 1
ATOM 901 N N . GLY A 1 118 ? -16.661 0.228 21.148 1.00 90.94 118 GLY A N 1
ATOM 902 C CA . GLY A 1 118 ? -17.037 -0.842 22.070 1.00 90.94 118 GLY A CA 1
ATOM 903 C C . GLY A 1 118 ? -16.287 -2.143 21.788 1.00 90.94 118 GLY A C 1
ATOM 904 O O . GLY A 1 118 ? -16.776 -3.203 22.146 1.00 90.94 118 GLY A O 1
ATOM 905 N N . ALA A 1 119 ? -15.142 -2.058 21.105 1.00 91.62 119 ALA A N 1
ATOM 906 C CA . ALA A 1 119 ? -14.304 -3.199 20.779 1.00 91.62 119 ALA A CA 1
ATOM 907 C C . ALA A 1 119 ? -13.896 -3.950 22.053 1.00 91.62 119 ALA A C 1
ATOM 909 O O . ALA A 1 119 ? -13.479 -3.318 23.029 1.00 91.62 119 ALA A O 1
ATOM 910 N N . ASP A 1 120 ? -13.913 -5.279 22.016 1.00 91.56 120 ASP A N 1
ATOM 911 C CA . ASP A 1 120 ? -13.540 -6.139 23.142 1.00 91.56 120 ASP A CA 1
ATOM 912 C C . ASP A 1 120 ? -12.042 -6.472 23.080 1.00 91.56 120 ASP A C 1
ATOM 914 O O . ASP A 1 120 ? -11.317 -6.282 24.061 1.00 91.56 120 ASP A O 1
ATOM 918 N N . ASN A 1 121 ? -11.533 -6.812 21.891 1.00 93.19 121 ASN A N 1
ATOM 919 C CA . ASN A 1 121 ? -10.126 -7.175 21.665 1.00 93.19 121 ASN A CA 1
ATOM 920 C C . ASN A 1 121 ? -9.196 -5.956 21.497 1.00 93.19 121 ASN A C 1
ATOM 922 O O . ASN A 1 121 ? -9.643 -4.823 21.296 1.00 93.19 121 ASN A O 1
ATOM 926 N N . GLN A 1 122 ? -7.883 -6.156 21.604 1.00 94.19 122 GLN A N 1
ATOM 927 C CA . GLN A 1 122 ? -6.896 -5.146 21.219 1.00 94.19 122 GLN A CA 1
ATOM 928 C C . GLN A 1 122 ? -6.655 -5.178 19.712 1.00 94.19 122 GLN A C 1
ATOM 930 O O . GLN A 1 122 ? -6.875 -6.201 19.065 1.00 94.19 122 GLN A O 1
ATOM 935 N N . TYR A 1 123 ? -6.224 -4.042 19.165 1.00 95.31 123 TYR A N 1
ATOM 936 C CA . TYR A 1 123 ? -6.022 -3.844 17.742 1.00 95.31 123 TYR A CA 1
ATOM 937 C C . TYR A 1 123 ? -4.769 -3.023 17.460 1.00 95.31 123 TYR A C 1
ATOM 939 O O . TYR A 1 123 ? -4.516 -2.016 18.119 1.00 95.31 123 TYR A O 1
ATOM 947 N N . HIS A 1 124 ? -4.044 -3.417 16.420 1.00 96.25 124 HIS A N 1
ATOM 948 C CA . HIS A 1 124 ? -3.015 -2.606 15.784 1.00 96.25 124 HIS A CA 1
ATOM 949 C C . HIS A 1 124 ? -3.346 -2.482 14.301 1.00 96.25 124 HIS A C 1
ATOM 951 O O . HIS A 1 124 ? -3.521 -3.495 13.624 1.00 96.25 124 HIS A O 1
ATOM 957 N N . PHE A 1 125 ? -3.457 -1.254 13.812 1.00 96.69 125 PHE A N 1
ATOM 958 C CA . PHE A 1 125 ? -3.724 -0.936 12.417 1.00 96.69 125 PHE A CA 1
ATOM 959 C C . PHE A 1 125 ? -2.462 -0.364 11.786 1.00 96.69 125 PHE A C 1
ATOM 961 O O . PHE A 1 125 ? -1.911 0.602 12.308 1.00 96.69 125 PHE A O 1
ATOM 968 N N . THR A 1 126 ? -2.069 -0.892 10.634 1.00 97.00 126 THR A N 1
ATOM 969 C CA . THR A 1 126 ? -0.991 -0.341 9.810 1.00 97.00 126 THR A CA 1
ATOM 970 C C . THR A 1 126 ? -1.552 -0.008 8.433 1.00 97.00 126 THR A C 1
ATOM 972 O O . THR A 1 126 ? -2.044 -0.884 7.717 1.00 97.00 126 THR A O 1
ATOM 975 N N . PHE A 1 127 ? -1.503 1.271 8.070 1.00 95.94 127 PHE A N 1
ATOM 976 C CA . PHE A 1 127 ? -1.943 1.802 6.785 1.00 95.94 127 PHE A CA 1
ATOM 977 C C . PHE A 1 127 ? -0.745 1.879 5.848 1.00 95.94 127 PHE A C 1
ATOM 979 O O . PHE A 1 127 ? 0.228 2.582 6.119 1.00 95.94 127 PHE A O 1
ATOM 986 N N . ILE A 1 128 ? -0.814 1.139 4.748 1.00 94.88 128 ILE A N 1
ATOM 987 C CA . ILE A 1 128 ? 0.309 0.921 3.842 1.00 94.88 128 ILE A CA 1
ATOM 988 C C . ILE A 1 128 ? -0.123 1.327 2.444 1.00 94.88 128 ILE A C 1
ATOM 990 O O . ILE A 1 128 ? -1.037 0.729 1.874 1.00 94.88 128 ILE A O 1
ATOM 994 N N . TRP A 1 129 ? 0.550 2.320 1.880 1.00 93.50 129 TRP A N 1
ATOM 995 C CA . TRP A 1 129 ? 0.369 2.706 0.494 1.00 93.50 129 TRP A CA 1
ATOM 996 C C . TRP A 1 129 ? 1.093 1.734 -0.431 1.00 93.50 129 TRP A C 1
ATOM 998 O O . TRP A 1 129 ? 2.269 1.441 -0.220 1.00 93.50 129 TRP A O 1
ATOM 1008 N N . GLN A 1 130 ? 0.384 1.217 -1.441 1.00 92.94 130 GLN A N 1
ATOM 1009 C CA . GLN A 1 130 ? 0.903 0.195 -2.350 1.00 92.94 130 GLN A CA 1
ATOM 1010 C C . GLN A 1 130 ? 0.835 0.594 -3.832 1.00 92.94 130 GLN A C 1
ATOM 1012 O O . GLN A 1 130 ? 0.129 -0.069 -4.600 1.00 92.94 130 GLN A O 1
ATOM 1017 N N . PRO A 1 131 ? 1.528 1.661 -4.276 1.00 91.94 131 PRO A N 1
ATOM 1018 C CA . PRO A 1 131 ? 1.471 2.053 -5.676 1.00 91.94 131 PRO A CA 1
ATOM 1019 C C . PRO A 1 131 ? 1.938 0.911 -6.588 1.00 91.94 131 PRO A C 1
ATOM 1021 O O . PRO A 1 131 ? 2.898 0.193 -6.290 1.00 91.94 131 PRO A O 1
ATOM 1024 N N . ILE A 1 132 ? 1.225 0.734 -7.702 1.00 91.81 132 ILE A N 1
ATOM 1025 C CA . ILE A 1 132 ? 1.478 -0.329 -8.675 1.00 91.81 132 ILE A CA 1
ATOM 1026 C C . ILE A 1 132 ? 1.956 0.310 -9.971 1.00 91.81 132 ILE A C 1
ATOM 1028 O O . ILE A 1 132 ? 1.212 1.048 -10.614 1.00 91.81 132 ILE A O 1
ATOM 1032 N N . VAL A 1 133 ? 3.179 -0.019 -10.377 1.00 93.44 133 VAL A N 1
ATOM 1033 C CA . VAL A 1 133 ? 3.753 0.443 -11.639 1.00 93.44 133 VAL A CA 1
ATOM 1034 C C . VAL A 1 133 ? 3.594 -0.635 -12.696 1.00 93.44 133 VAL A C 1
ATOM 1036 O O . VAL A 1 133 ? 4.129 -1.742 -12.589 1.00 93.44 133 VAL A O 1
ATOM 1039 N N . GLU A 1 134 ? 2.847 -0.296 -13.738 1.00 93.50 134 GLU A N 1
ATOM 1040 C CA . GLU A 1 134 ? 2.561 -1.187 -14.850 1.00 93.50 134 GLU A CA 1
ATOM 1041 C C . GLU A 1 134 ? 3.622 -1.067 -15.947 1.00 93.50 134 GLU A C 1
ATOM 1043 O O . GLU A 1 134 ? 3.779 -0.011 -16.555 1.00 93.50 134 GLU A O 1
ATOM 1048 N N . THR A 1 135 ? 4.335 -2.159 -16.243 1.00 94.31 135 THR A N 1
ATOM 1049 C CA . THR A 1 135 ? 5.447 -2.164 -17.219 1.00 94.31 135 THR A CA 1
ATOM 1050 C C . THR A 1 135 ? 5.066 -2.822 -18.548 1.00 94.31 135 THR A C 1
A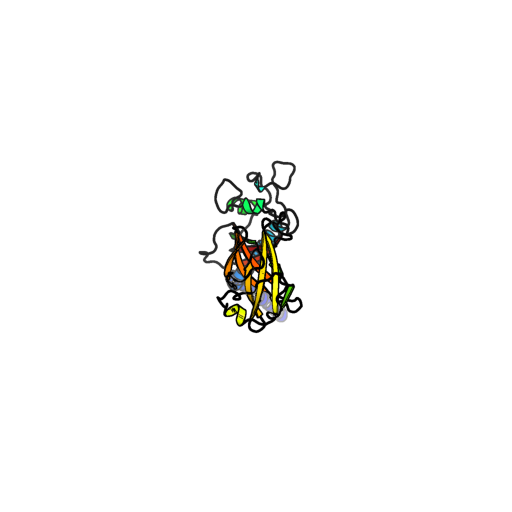TOM 1052 O O . THR A 1 135 ? 5.706 -3.744 -19.050 1.00 94.31 135 THR A O 1
ATOM 1055 N N . SER A 1 136 ? 3.944 -2.394 -19.126 1.00 91.62 136 SER A N 1
ATOM 1056 C CA . SER A 1 136 ? 3.385 -3.038 -20.322 1.00 91.62 136 SER A CA 1
ATOM 1057 C C . SER A 1 136 ? 4.177 -2.788 -21.607 1.00 91.62 136 SER A C 1
ATOM 1059 O O . SER A 1 136 ? 4.058 -3.583 -22.543 1.00 91.62 136 SER A O 1
ATOM 1061 N N . ASN A 1 137 ? 4.960 -1.708 -21.675 1.00 93.38 137 ASN A N 1
ATOM 1062 C CA . ASN A 1 137 ? 5.763 -1.388 -22.854 1.00 93.38 137 ASN A CA 1
ATOM 1063 C C . ASN A 1 137 ? 7.010 -2.270 -22.896 1.00 93.38 137 ASN A C 1
ATOM 1065 O O . ASN A 1 137 ? 7.451 -2.764 -21.860 1.00 93.38 137 ASN A O 1
ATOM 1069 N N . SER A 1 138 ? 7.568 -2.501 -24.086 1.00 94.12 138 SER A N 1
ATOM 1070 C CA . SER A 1 138 ? 8.737 -3.368 -24.226 1.00 94.12 138 SER A CA 1
ATOM 1071 C C . SER A 1 138 ? 9.582 -3.052 -25.440 1.00 94.12 138 SER A C 1
ATOM 1073 O O . SER A 1 138 ? 9.038 -2.684 -26.478 1.00 94.12 138 SER A O 1
ATOM 1075 N N . PHE A 1 139 ? 10.867 -3.357 -25.336 1.00 93.88 139 PHE A N 1
ATOM 1076 C CA . PHE A 1 139 ? 11.813 -3.367 -26.444 1.00 93.88 139 PHE A CA 1
ATOM 1077 C C . PHE A 1 139 ? 12.732 -4.592 -26.337 1.00 93.88 139 PHE A C 1
ATOM 1079 O O . PHE A 1 139 ? 12.701 -5.342 -25.354 1.00 93.88 139 PHE A O 1
ATOM 1086 N N . THR A 1 140 ? 13.528 -4.832 -27.373 1.00 92.56 140 THR A N 1
ATOM 1087 C CA . THR A 1 140 ? 14.612 -5.822 -27.336 1.00 92.56 140 THR A CA 1
ATOM 1088 C C . THR A 1 140 ? 15.929 -5.113 -27.101 1.00 92.56 140 THR A C 1
ATOM 1090 O O . THR A 1 140 ? 16.154 -4.107 -27.757 1.00 92.56 140 THR A O 1
ATOM 1093 N N . ARG A 1 141 ? 16.832 -5.647 -26.273 1.00 88.19 141 ARG A N 1
ATOM 1094 C CA . ARG A 1 141 ? 18.106 -4.964 -25.952 1.00 88.19 141 ARG A CA 1
ATOM 1095 C C . ARG A 1 141 ? 18.994 -4.620 -27.152 1.00 88.19 141 ARG A C 1
ATOM 1097 O O . ARG A 1 141 ? 19.891 -3.801 -27.088 1.00 88.19 141 ARG A O 1
ATOM 1104 N N . THR A 1 142 ? 18.792 -5.288 -28.281 1.00 84.38 142 THR A N 1
ATOM 1105 C CA . THR A 1 142 ? 19.513 -4.988 -29.527 1.00 84.38 142 THR A CA 1
ATOM 1106 C C . THR A 1 142 ? 18.945 -3.789 -30.290 1.00 84.38 142 THR A C 1
ATOM 1108 O O . THR A 1 142 ? 19.553 -3.338 -31.255 1.00 84.38 142 THR A O 1
ATOM 1111 N N . GLU A 1 143 ? 17.757 -3.330 -29.911 1.00 87.88 143 GLU A N 1
ATOM 1112 C CA . GLU A 1 143 ? 16.997 -2.252 -30.539 1.00 87.88 143 GLU A CA 1
ATOM 1113 C C . GLU A 1 143 ? 16.162 -1.549 -29.450 1.00 87.88 143 GLU A C 1
ATOM 1115 O O . GLU A 1 143 ? 14.945 -1.762 -29.365 1.00 87.88 143 GLU A O 1
ATOM 1120 N N . PRO A 1 144 ? 16.811 -0.786 -28.547 1.00 84.69 144 PRO A N 1
ATOM 1121 C CA . PRO A 1 144 ? 16.099 0.005 -27.557 1.00 84.69 144 PRO A CA 1
ATOM 1122 C C . PRO A 1 144 ? 15.199 1.037 -28.230 1.00 84.69 144 PRO A C 1
ATOM 1124 O O . PRO A 1 144 ? 15.464 1.524 -29.332 1.00 84.69 144 PRO A O 1
ATOM 1127 N N . GLU A 1 145 ? 14.101 1.371 -27.559 1.00 84.00 145 GLU A N 1
ATOM 1128 C CA . GLU A 1 145 ? 13.227 2.439 -28.025 1.00 84.00 145 GLU A CA 1
ATOM 1129 C C . GLU A 1 145 ? 13.949 3.791 -27.962 1.00 84.00 145 GLU A C 1
ATOM 1131 O O . GLU A 1 145 ? 14.745 4.042 -27.057 1.00 84.00 145 GLU A O 1
ATOM 1136 N N . ASN A 1 146 ? 13.643 4.684 -28.907 1.00 76.94 146 ASN A N 1
ATOM 1137 C CA . ASN A 1 146 ? 14.223 6.025 -28.944 1.00 76.94 146 ASN A CA 1
ATOM 1138 C C . ASN A 1 146 ? 14.093 6.736 -27.586 1.00 76.94 146 ASN A C 1
ATOM 1140 O O . ASN A 1 146 ? 12.984 6.975 -27.099 1.00 76.94 146 ASN A O 1
ATOM 1144 N N . GLY A 1 147 ? 15.238 7.131 -27.027 1.00 79.75 147 GLY A N 1
ATOM 1145 C CA . GLY A 1 147 ? 15.323 7.858 -25.762 1.00 79.75 147 GLY A CA 1
ATOM 1146 C C . GLY A 1 147 ? 15.296 6.978 -24.512 1.00 79.75 147 GLY A C 1
ATOM 1147 O O . GLY A 1 147 ? 14.988 7.503 -23.451 1.00 79.75 147 GLY A O 1
ATOM 1148 N N . ILE A 1 148 ? 15.550 5.671 -24.625 1.00 86.44 148 ILE A N 1
ATOM 1149 C CA . ILE A 1 148 ? 15.947 4.830 -23.490 1.00 86.44 148 ILE A CA 1
ATOM 1150 C C . ILE A 1 148 ? 17.437 4.534 -23.630 1.00 86.44 148 ILE A C 1
ATOM 1152 O O . ILE A 1 148 ? 17.831 3.847 -24.574 1.00 86.44 148 ILE A O 1
ATOM 1156 N N . ASP A 1 149 ? 18.234 5.013 -22.679 1.00 87.06 149 ASP A N 1
ATOM 1157 C CA . ASP A 1 149 ? 19.645 4.648 -22.580 1.00 87.06 149 ASP A CA 1
ATOM 1158 C C . ASP A 1 149 ? 19.770 3.431 -21.659 1.00 87.06 149 ASP A C 1
ATOM 1160 O O . ASP A 1 149 ? 19.416 3.458 -20.475 1.00 87.06 149 ASP A O 1
ATOM 1164 N N . GLU A 1 150 ? 20.183 2.308 -22.248 1.00 86.38 150 GLU A N 1
ATOM 1165 C CA . GLU A 1 150 ? 20.258 1.034 -21.544 1.00 86.38 150 GLU A CA 1
ATOM 1166 C C . GLU A 1 150 ? 21.404 1.011 -20.513 1.00 86.38 150 GLU A C 1
ATOM 1168 O O . GLU A 1 150 ? 22.467 1.599 -20.736 1.00 86.38 150 GLU A O 1
ATOM 1173 N N . PRO A 1 151 ? 21.230 0.254 -19.418 1.00 84.31 151 PRO A N 1
ATOM 1174 C CA . PRO A 1 151 ? 22.263 -0.023 -18.427 1.00 84.31 151 PRO A CA 1
ATOM 1175 C C . PRO A 1 151 ? 23.613 -0.499 -18.968 1.00 84.31 151 PRO A C 1
ATOM 1177 O O . PRO A 1 151 ? 23.707 -1.512 -19.666 1.00 84.31 151 PRO A O 1
ATOM 1180 N N . GLY A 1 152 ? 24.684 0.135 -18.500 1.00 76.25 152 GLY A N 1
ATOM 1181 C CA . GLY A 1 152 ? 26.062 -0.294 -18.713 1.00 76.25 152 GLY A CA 1
ATOM 1182 C C . GLY A 1 152 ? 26.620 0.009 -20.102 1.00 76.25 152 GLY A C 1
ATOM 1183 O O . GLY A 1 152 ? 27.585 -0.636 -20.524 1.00 76.25 152 GLY A O 1
ATOM 1184 N N . THR A 1 153 ? 26.041 0.983 -20.803 1.00 70.12 153 THR A N 1
ATOM 1185 C CA . THR A 1 153 ? 26.474 1.442 -22.126 1.00 70.12 153 THR A CA 1
ATOM 1186 C C . THR A 1 153 ? 27.646 2.429 -22.054 1.00 70.12 153 THR A C 1
ATOM 1188 O O . THR A 1 153 ? 28.501 2.386 -22.944 1.00 70.12 153 THR A O 1
ATOM 1191 N N . THR A 1 154 ? 27.800 3.238 -20.987 1.00 66.75 154 THR A N 1
ATOM 1192 C CA . THR A 1 154 ? 28.921 4.208 -20.858 1.00 66.75 154 THR A CA 1
ATOM 1193 C C . THR A 1 154 ? 30.136 3.717 -20.052 1.00 66.75 154 THR A C 1
ATOM 1195 O O . THR A 1 154 ? 30.887 4.488 -19.455 1.00 66.75 154 THR A O 1
ATOM 1198 N N . GLY A 1 155 ? 30.429 2.415 -20.117 1.00 58.50 155 GLY A N 1
ATOM 1199 C CA . GLY A 1 155 ? 31.721 1.868 -19.671 1.00 58.50 155 GLY A CA 1
ATOM 1200 C C . GLY A 1 155 ? 31.742 1.259 -18.269 1.00 58.50 155 GLY A C 1
ATOM 1201 O O . GLY A 1 155 ? 32.816 0.892 -17.790 1.00 58.50 155 GLY A O 1
ATOM 1202 N N . ASN A 1 156 ? 30.578 1.078 -17.644 1.00 66.00 156 ASN A N 1
ATOM 1203 C CA . ASN A 1 156 ? 30.420 0.246 -16.454 1.00 66.00 156 ASN A CA 1
ATOM 1204 C C . ASN A 1 156 ? 29.346 -0.828 -16.706 1.00 66.00 156 ASN A C 1
ATOM 1206 O O . ASN A 1 156 ? 28.180 -0.602 -16.392 1.00 66.00 156 ASN A O 1
ATOM 1210 N N . PRO A 1 157 ? 29.698 -1.968 -17.331 1.00 72.31 157 PRO A N 1
ATOM 1211 C CA . PRO A 1 157 ? 28.712 -2.973 -17.711 1.00 72.31 157 PRO A CA 1
ATOM 1212 C C . PRO A 1 157 ? 27.986 -3.503 -16.473 1.00 72.31 157 PRO A C 1
ATOM 1214 O O . PRO A 1 157 ? 28.637 -3.998 -15.555 1.00 72.31 157 PRO A O 1
ATOM 1217 N N . ASP A 1 158 ? 26.651 -3.449 -16.464 1.00 82.94 158 ASP A N 1
ATOM 1218 C CA . ASP A 1 158 ? 25.858 -4.093 -15.418 1.00 82.94 158 ASP A CA 1
ATOM 1219 C C . ASP A 1 158 ? 25.758 -5.606 -15.694 1.00 82.94 158 ASP A C 1
ATOM 1221 O O . ASP A 1 158 ? 25.127 -6.025 -16.679 1.00 82.94 158 ASP A O 1
ATOM 1225 N N . PRO A 1 159 ? 26.352 -6.462 -14.840 1.00 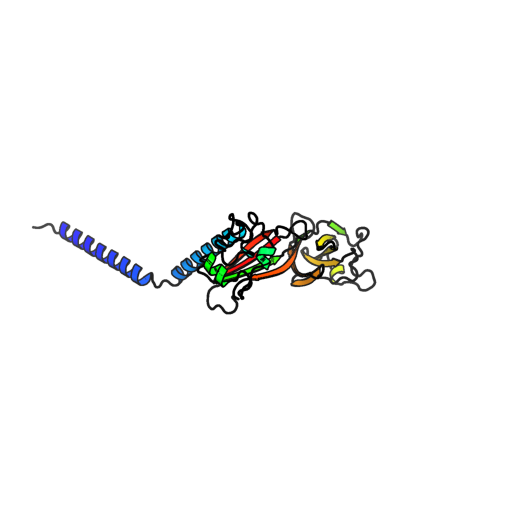85.25 159 PRO A N 1
ATOM 1226 C CA . PRO A 1 159 ? 26.276 -7.905 -15.005 1.00 85.25 159 PRO A CA 1
ATOM 1227 C C . PRO A 1 159 ? 24.843 -8.436 -14.927 1.00 85.25 159 PRO A C 1
ATOM 1229 O O . PRO A 1 159 ? 24.522 -9.385 -15.636 1.00 85.25 159 PRO A O 1
ATOM 1232 N N . LEU A 1 160 ? 23.977 -7.840 -14.101 1.00 88.25 160 LEU A N 1
ATOM 1233 C CA . LEU A 1 160 ? 22.592 -8.292 -13.976 1.00 88.25 160 LEU A CA 1
ATOM 1234 C C . LEU A 1 160 ? 21.823 -7.959 -15.252 1.00 88.25 160 LEU A C 1
ATOM 1236 O O . LEU A 1 160 ? 21.232 -8.845 -15.864 1.00 88.25 160 LEU A O 1
ATOM 1240 N N . TYR A 1 161 ? 21.917 -6.722 -15.730 1.00 89.75 161 TYR A N 1
ATOM 1241 C CA . TYR A 1 161 ? 21.246 -6.339 -16.966 1.00 89.75 161 TYR A CA 1
ATOM 1242 C C . TYR A 1 161 ? 21.720 -7.148 -18.179 1.00 89.75 161 TYR A C 1
ATOM 1244 O O . TYR A 1 161 ? 20.911 -7.610 -18.984 1.00 89.75 161 TYR A O 1
ATOM 1252 N N . SER A 1 162 ? 23.030 -7.368 -18.309 1.00 88.25 162 SER A N 1
ATOM 1253 C CA . SER A 1 162 ? 23.595 -8.137 -19.427 1.00 88.25 162 SER A CA 1
ATOM 1254 C C . SER A 1 162 ? 23.210 -9.623 -19.395 1.00 88.25 162 SER A C 1
ATOM 1256 O O . SER A 1 162 ? 23.027 -10.230 -20.451 1.00 88.25 162 SER A O 1
ATOM 1258 N N . GLN A 1 163 ? 23.008 -10.203 -18.209 1.00 90.94 163 GLN A N 1
ATOM 1259 C CA . GLN A 1 163 ? 22.559 -11.591 -18.035 1.00 90.94 163 GLN A CA 1
ATOM 1260 C C . GLN A 1 163 ? 21.041 -11.772 -18.129 1.00 90.94 163 GLN A C 1
ATOM 1262 O O . GLN A 1 163 ? 20.580 -12.907 -18.242 1.00 90.94 163 GLN A O 1
ATOM 1267 N N . ALA A 1 164 ? 20.267 -10.686 -18.098 1.00 92.56 164 ALA A N 1
ATOM 1268 C CA . ALA A 1 164 ? 18.823 -10.746 -18.260 1.00 92.56 164 ALA A CA 1
ATOM 1269 C C . ALA A 1 164 ? 18.413 -11.295 -19.638 1.00 92.56 164 ALA A C 1
ATOM 1271 O O . ALA A 1 164 ? 19.209 -11.415 -20.579 1.00 92.56 164 ALA A O 1
ATOM 1272 N N . GLU A 1 165 ? 17.134 -11.611 -19.780 1.00 93.62 165 GLU A N 1
ATOM 1273 C CA . GLU A 1 165 ? 16.546 -11.955 -21.066 1.00 93.62 165 GLU A CA 1
ATOM 1274 C C . GLU A 1 165 ? 16.529 -10.768 -22.037 1.00 93.62 165 GLU A C 1
ATOM 1276 O O . GLU A 1 165 ? 16.586 -9.602 -21.656 1.00 93.62 165 GLU A O 1
ATOM 1281 N N . ASN A 1 166 ? 16.436 -11.064 -23.338 1.00 91.50 166 ASN A N 1
ATOM 1282 C CA . ASN A 1 166 ? 16.529 -10.030 -24.370 1.00 91.50 166 ASN A CA 1
ATOM 1283 C C . ASN A 1 166 ? 15.343 -9.059 -24.388 1.00 91.50 166 ASN A C 1
ATOM 1285 O O . ASN A 1 166 ? 15.470 -7.952 -24.907 1.00 91.50 166 ASN A O 1
ATOM 1289 N N . ARG A 1 167 ? 14.180 -9.485 -23.891 1.00 93.00 167 ARG A N 1
ATOM 1290 C CA . ARG A 1 167 ? 12.981 -8.655 -23.875 1.00 93.00 167 ARG A CA 1
ATOM 1291 C C . ARG A 1 167 ? 12.921 -7.871 -22.572 1.00 93.00 167 ARG A C 1
ATOM 1293 O O . ARG A 1 167 ? 12.715 -8.449 -21.508 1.00 93.00 167 ARG A O 1
ATOM 1300 N N . VAL A 1 168 ? 13.032 -6.557 -22.687 1.00 94.50 168 VAL A N 1
ATOM 1301 C CA . VAL A 1 168 ? 12.992 -5.627 -21.560 1.00 94.50 168 VAL A CA 1
ATOM 1302 C C . VAL A 1 168 ? 11.649 -4.930 -21.553 1.00 94.50 168 VAL A C 1
ATOM 1304 O O . VAL A 1 168 ? 11.091 -4.631 -22.611 1.00 94.50 168 VAL A O 1
ATOM 1307 N N . HIS A 1 169 ? 11.110 -4.713 -20.360 1.00 95.44 169 HIS A N 1
ATOM 1308 C CA . HIS A 1 169 ? 9.827 -4.058 -20.176 1.00 95.44 169 HIS A CA 1
ATOM 1309 C C . HIS A 1 169 ? 9.995 -2.755 -19.426 1.00 95.44 169 HIS A C 1
ATOM 1311 O O . HIS A 1 169 ? 10.916 -2.607 -18.628 1.00 95.44 169 HIS A O 1
ATOM 1317 N N . TYR A 1 170 ? 9.106 -1.805 -19.679 1.00 95.31 170 TYR A N 1
ATOM 1318 C CA . TYR A 1 170 ? 9.158 -0.542 -18.974 1.00 95.31 170 TYR A CA 1
ATOM 1319 C C . TYR A 1 170 ? 7.783 0.088 -18.787 1.00 95.31 170 TYR A C 1
ATOM 1321 O O . TYR A 1 170 ? 6.814 -0.210 -19.493 1.00 95.31 170 TYR A O 1
ATOM 1329 N N . GLY A 1 171 ? 7.709 0.956 -17.789 1.00 94.56 171 GLY A N 1
ATOM 1330 C CA . GLY A 1 171 ? 6.522 1.700 -17.400 1.00 94.56 171 GLY A CA 1
ATOM 1331 C C . GLY A 1 171 ? 6.914 3.018 -16.758 1.00 94.56 171 GLY A C 1
ATOM 1332 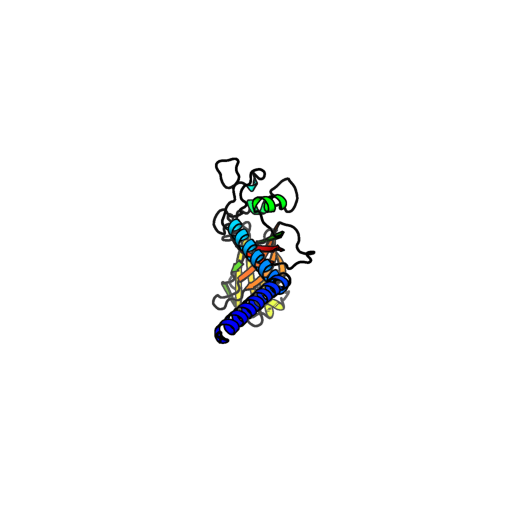O O . GLY A 1 171 ? 8.097 3.356 -16.689 1.00 94.56 171 GLY A O 1
ATOM 1333 N N . ASN A 1 172 ? 5.927 3.765 -16.288 1.00 94.56 172 ASN A N 1
ATOM 1334 C CA . ASN A 1 172 ? 6.183 4.958 -15.503 1.00 94.56 172 ASN A CA 1
ATOM 1335 C C . ASN A 1 172 ? 5.187 5.099 -14.359 1.00 94.56 172 ASN A C 1
ATOM 1337 O O . ASN A 1 172 ? 4.127 4.473 -14.342 1.00 94.56 172 ASN A O 1
ATOM 1341 N N . PHE A 1 173 ? 5.585 5.916 -13.397 1.00 93.88 173 PHE A N 1
ATOM 1342 C CA . PHE A 1 173 ? 4.807 6.297 -12.240 1.00 93.88 173 PHE A CA 1
ATOM 1343 C C . PHE A 1 173 ? 5.061 7.774 -11.965 1.00 93.88 173 PHE A C 1
ATOM 1345 O O . PHE A 1 173 ? 6.212 8.206 -11.878 1.00 93.88 173 PHE A O 1
ATOM 1352 N N . THR A 1 174 ? 3.994 8.555 -11.853 1.00 92.12 174 THR A N 1
ATOM 1353 C CA . THR A 1 174 ? 4.082 9.990 -11.579 1.00 92.12 174 THR A CA 1
ATOM 1354 C C . THR A 1 174 ? 3.649 10.249 -10.148 1.00 92.12 174 THR A C 1
ATOM 1356 O O . THR A 1 174 ? 2.561 9.846 -9.766 1.00 92.12 174 THR A O 1
ATOM 1359 N N . ILE A 1 175 ? 4.482 10.940 -9.373 1.00 90.56 175 ILE A N 1
ATOM 1360 C CA . ILE A 1 175 ? 4.218 11.326 -7.983 1.00 90.56 175 ILE A CA 1
ATOM 1361 C C . ILE A 1 175 ? 4.708 12.759 -7.773 1.00 90.56 175 ILE A C 1
ATOM 1363 O O . ILE A 1 175 ? 5.798 13.114 -8.218 1.00 90.56 175 ILE A O 1
ATOM 1367 N N . GLN A 1 176 ? 3.893 13.605 -7.132 1.00 87.88 176 GLN A N 1
ATOM 1368 C CA . GLN A 1 176 ? 4.210 15.025 -6.889 1.00 87.88 176 GLN A CA 1
ATOM 1369 C C . GLN A 1 176 ? 4.691 15.770 -8.156 1.00 87.88 176 GLN A C 1
ATOM 1371 O O . GLN A 1 176 ? 5.672 16.509 -8.130 1.00 87.88 176 GLN A O 1
ATOM 1376 N N . ALA A 1 177 ? 4.008 15.552 -9.287 1.00 88.56 177 ALA A N 1
ATOM 1377 C CA . ALA A 1 177 ? 4.342 16.108 -10.607 1.00 88.56 177 ALA A CA 1
ATOM 1378 C C . ALA A 1 177 ? 5.702 15.681 -11.206 1.00 88.56 177 ALA A C 1
ATOM 1380 O O . ALA A 1 177 ? 6.049 16.134 -12.297 1.00 88.56 177 ALA A O 1
ATOM 1381 N N . GLN A 1 178 ? 6.440 14.772 -10.563 1.00 92.75 178 GLN A N 1
ATOM 1382 C CA . GLN A 1 178 ? 7.641 14.150 -11.116 1.00 92.75 178 GLN A CA 1
ATOM 1383 C C . GLN A 1 178 ? 7.299 12.769 -11.674 1.00 92.75 178 GLN A C 1
ATOM 1385 O O . GLN A 1 178 ? 6.670 11.952 -11.004 1.00 92.75 178 GLN A O 1
ATOM 1390 N N . THR A 1 179 ? 7.724 12.495 -12.907 1.00 94.19 179 THR A N 1
ATOM 1391 C CA . THR A 1 179 ? 7.575 11.167 -13.518 1.00 94.19 179 THR A CA 1
ATOM 1392 C C . THR A 1 179 ? 8.854 10.367 -13.327 1.00 94.19 179 THR A C 1
ATOM 1394 O O . THR A 1 179 ? 9.947 10.880 -13.569 1.00 94.19 179 THR A O 1
ATOM 1397 N N . TYR A 1 180 ? 8.689 9.117 -12.909 1.00 95.38 180 TYR A N 1
ATOM 1398 C CA . TYR A 1 180 ? 9.738 8.120 -12.771 1.00 95.38 180 TYR A CA 1
ATOM 1399 C C . TYR A 1 180 ? 9.464 6.975 -13.737 1.00 95.38 180 TYR A C 1
ATOM 1401 O O . TYR A 1 180 ? 8.351 6.455 -13.809 1.00 95.38 180 TYR A O 1
ATOM 1409 N N . TRP A 1 181 ? 10.479 6.580 -14.483 1.00 96.00 181 TRP A N 1
ATOM 1410 C CA . TRP A 1 181 ? 10.468 5.471 -15.416 1.00 96.00 181 TRP A CA 1
ATOM 1411 C C . TRP A 1 181 ? 11.038 4.236 -14.743 1.00 96.00 181 TRP A C 1
ATOM 1413 O O . TRP A 1 181 ? 12.054 4.308 -14.063 1.00 96.00 181 TRP A O 1
ATOM 1423 N N . PHE A 1 182 ? 10.379 3.105 -14.957 1.00 96.69 182 PHE A N 1
ATOM 1424 C CA . PHE A 1 182 ? 10.768 1.811 -14.415 1.00 96.69 182 PHE A CA 1
ATOM 1425 C C . PHE A 1 182 ? 11.166 0.917 -15.574 1.00 96.69 182 PHE A C 1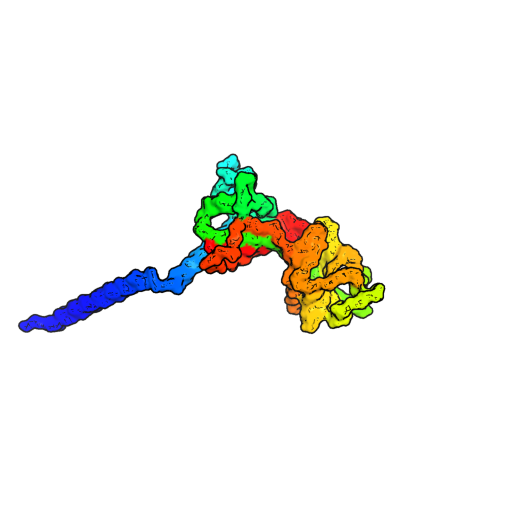
ATOM 1427 O O . PHE A 1 182 ? 10.343 0.690 -16.459 1.00 96.69 182 PHE A O 1
ATOM 1434 N N . LEU A 1 183 ? 12.393 0.409 -15.559 1.00 95.94 183 LEU A N 1
ATOM 1435 C CA . LEU A 1 183 ? 12.912 -0.562 -16.518 1.00 95.94 183 LEU A CA 1
ATOM 1436 C C . LEU A 1 183 ? 13.042 -1.911 -15.820 1.00 95.94 183 LEU A C 1
ATOM 1438 O O . LEU A 1 183 ? 13.886 -2.049 -14.942 1.00 95.94 183 LEU A O 1
ATOM 1442 N N . VAL A 1 184 ? 12.233 -2.898 -16.199 1.00 96.25 184 VAL A N 1
ATOM 1443 C CA . VAL A 1 184 ? 12.230 -4.225 -15.575 1.00 96.25 184 VAL A CA 1
ATOM 1444 C C . VAL A 1 184 ? 12.824 -5.287 -16.485 1.00 96.25 184 VAL A C 1
ATOM 1446 O O . VAL A 1 184 ? 12.554 -5.346 -17.691 1.00 96.25 184 VAL A O 1
ATOM 1449 N N . THR A 1 185 ? 13.596 -6.172 -15.871 1.00 95.44 185 THR A N 1
ATOM 1450 C CA . THR A 1 185 ? 14.306 -7.259 -16.542 1.00 95.44 185 THR A CA 1
ATOM 1451 C C . THR A 1 185 ? 13.926 -8.612 -15.957 1.00 95.44 185 THR A C 1
ATOM 1453 O O . THR A 1 185 ? 13.600 -8.735 -14.775 1.00 95.44 185 THR A O 1
ATOM 1456 N N . ALA A 1 186 ? 13.909 -9.626 -16.824 1.00 94.62 186 ALA A N 1
ATOM 1457 C CA . ALA A 1 186 ? 13.613 -11.002 -16.453 1.00 94.62 186 ALA A CA 1
ATOM 1458 C C . ALA A 1 186 ? 14.886 -11.843 -16.400 1.00 94.62 186 ALA A C 1
ATOM 1460 O O . ALA A 1 186 ? 15.764 -11.707 -17.253 1.00 94.62 186 ALA A O 1
ATOM 1461 N N . HIS A 1 187 ? 14.932 -12.743 -15.425 1.00 93.88 187 HIS A N 1
ATOM 1462 C CA . HIS A 1 187 ? 15.952 -13.769 -15.275 1.00 93.88 187 HIS A CA 1
ATOM 1463 C C . HIS A 1 187 ? 15.244 -15.113 -15.105 1.00 93.88 187 HIS A C 1
ATOM 1465 O O . HIS A 1 187 ? 14.316 -15.222 -14.304 1.00 93.88 187 HIS A O 1
ATOM 1471 N N . ASP A 1 188 ? 15.649 -16.118 -15.882 1.00 91.62 188 ASP A N 1
ATOM 1472 C CA . ASP A 1 188 ? 15.041 -17.456 -15.874 1.00 91.62 188 ASP A CA 1
ATOM 1473 C C . ASP A 1 188 ? 13.503 -17.439 -16.032 1.00 91.62 188 ASP A C 1
ATOM 1475 O O . ASP A 1 188 ? 12.772 -18.165 -15.357 1.00 91.62 188 ASP A O 1
ATOM 1479 N N . GLY A 1 189 ? 12.989 -16.586 -16.923 1.00 88.94 189 GLY A N 1
ATOM 1480 C CA . GLY A 1 189 ? 11.564 -16.442 -17.223 1.00 88.94 189 GLY A CA 1
ATOM 1481 C C . GLY A 1 189 ? 10.768 -15.599 -16.226 1.00 88.94 189 GLY A C 1
ATOM 1482 O O . GLY A 1 189 ? 9.547 -15.504 -16.364 1.00 88.94 189 GLY A O 1
ATOM 1483 N N . VAL A 1 190 ? 11.418 -14.997 -15.224 1.00 92.56 190 VAL A N 1
ATOM 1484 C CA . VAL A 1 190 ? 10.751 -14.262 -14.141 1.00 92.56 190 VAL A CA 1
ATOM 1485 C C . VAL A 1 190 ? 11.287 -12.837 -14.048 1.00 92.56 190 VAL A C 1
ATOM 1487 O O . VAL A 1 190 ? 12.479 -12.627 -13.840 1.00 92.56 190 VAL A O 1
ATOM 1490 N N . TYR A 1 191 ? 10.400 -11.844 -14.139 1.00 94.56 191 TYR A N 1
ATOM 1491 C CA . TYR A 1 191 ? 10.725 -10.459 -13.797 1.00 94.56 191 TYR A CA 1
ATOM 1492 C C . TYR A 1 191 ? 10.969 -10.348 -12.295 1.00 94.56 191 TYR A C 1
ATOM 1494 O O . TYR A 1 191 ? 10.084 -10.678 -11.499 1.00 94.56 191 TYR A O 1
ATOM 1502 N N . ASN A 1 192 ? 12.162 -9.897 -11.921 1.00 94.88 192 ASN A N 1
ATOM 1503 C CA . ASN A 1 192 ? 12.611 -9.810 -10.530 1.00 94.88 192 ASN A CA 1
ATOM 1504 C C . ASN A 1 192 ? 13.571 -8.639 -10.255 1.00 94.88 192 ASN A C 1
ATOM 1506 O O . ASN A 1 192 ? 13.976 -8.458 -9.107 1.00 94.88 192 ASN A O 1
ATOM 1510 N N . THR A 1 193 ? 13.927 -7.861 -11.278 1.00 95.94 193 THR A N 1
ATOM 1511 C CA . THR A 1 193 ? 14.810 -6.700 -11.165 1.00 95.94 193 THR A CA 1
ATOM 1512 C C . THR A 1 193 ? 14.203 -5.488 -11.863 1.00 95.94 193 THR A C 1
ATOM 1514 O O . THR A 1 193 ? 13.485 -5.619 -12.860 1.00 95.94 193 THR A O 1
ATOM 1517 N N . THR A 1 194 ? 14.475 -4.297 -11.329 1.00 96.50 194 THR A N 1
ATOM 1518 C CA . THR A 1 194 ? 14.106 -3.014 -11.935 1.00 96.50 194 THR A CA 1
ATOM 1519 C C . THR A 1 194 ? 15.220 -1.990 -11.786 1.00 96.50 194 THR A C 1
ATOM 1521 O O . THR A 1 194 ? 15.989 -2.034 -10.833 1.00 96.50 194 THR A O 1
ATOM 1524 N N . ARG A 1 195 ? 15.253 -1.013 -12.685 1.00 95.38 195 ARG A N 1
ATOM 1525 C CA . ARG A 1 195 ? 15.946 0.268 -12.508 1.00 95.38 195 ARG A CA 1
ATOM 1526 C C . ARG A 1 195 ? 14.930 1.396 -12.573 1.00 95.38 195 ARG A C 1
ATOM 1528 O O . ARG A 1 195 ? 13.899 1.241 -13.230 1.00 95.38 195 ARG A O 1
ATOM 1535 N N . ILE A 1 196 ? 15.194 2.490 -11.870 1.00 95.88 196 ILE A N 1
ATOM 1536 C CA . ILE A 1 196 ? 14.260 3.612 -11.739 1.00 95.88 196 ILE A CA 1
ATOM 1537 C C . ILE A 1 196 ? 14.996 4.902 -12.094 1.00 95.88 196 ILE A C 1
ATOM 1539 O O . ILE A 1 196 ? 16.044 5.153 -11.524 1.00 95.88 196 ILE A O 1
ATOM 1543 N N . SER A 1 197 ? 14.457 5.703 -13.016 1.00 95.00 197 SER A N 1
ATOM 1544 C CA . SER A 1 197 ? 15.086 6.942 -13.510 1.00 95.00 197 SER A CA 1
ATOM 1545 C C . SER A 1 197 ? 14.051 8.046 -13.743 1.00 95.00 197 SER A C 1
ATOM 1547 O O . SER A 1 197 ? 12.886 7.759 -14.004 1.00 95.00 197 SER A O 1
ATOM 1549 N N . THR A 1 198 ? 14.442 9.320 -13.692 1.00 93.94 198 THR A N 1
ATOM 1550 C CA . THR A 1 198 ? 13.551 10.450 -14.022 1.00 93.94 198 THR A CA 1
ATOM 1551 C C . THR A 1 198 ? 13.506 10.815 -15.507 1.00 93.94 198 THR A C 1
ATOM 1553 O O . THR A 1 198 ? 12.542 11.443 -15.944 1.00 93.94 198 THR A O 1
ATOM 1556 N N . ASP A 1 199 ? 14.507 10.434 -16.297 1.00 89.56 199 ASP A N 1
ATOM 1557 C CA . ASP A 1 199 ? 14.719 10.932 -17.666 1.00 89.56 199 ASP A CA 1
ATOM 1558 C C . ASP A 1 199 ? 14.911 9.827 -18.716 1.00 89.56 199 ASP A C 1
ATOM 1560 O O . ASP A 1 199 ? 15.245 10.129 -19.858 1.00 89.56 199 ASP A O 1
ATOM 1564 N N . LYS A 1 200 ? 14.598 8.571 -18.364 1.00 89.62 200 LYS A N 1
ATOM 1565 C CA . LYS A 1 200 ? 14.812 7.365 -19.192 1.00 89.62 200 LYS A CA 1
ATOM 1566 C C . LYS A 1 200 ? 16.285 7.061 -19.501 1.00 89.62 200 LYS A C 1
ATOM 1568 O O . LYS A 1 200 ? 16.544 6.125 -20.260 1.00 89.62 200 LYS A O 1
ATOM 1573 N N . ASP A 1 201 ? 17.224 7.773 -18.883 1.00 89.50 201 ASP A N 1
ATOM 1574 C CA . ASP A 1 201 ? 18.605 7.321 -18.790 1.00 89.50 201 ASP A CA 1
ATOM 1575 C C . ASP A 1 201 ? 18.714 6.367 -17.600 1.00 89.50 201 ASP A C 1
ATOM 1577 O O . ASP A 1 201 ? 18.492 6.749 -16.450 1.00 89.50 201 ASP A O 1
ATOM 1581 N N . PHE A 1 202 ? 18.973 5.091 -17.880 1.00 90.69 202 PHE A N 1
ATOM 1582 C CA . PHE A 1 202 ? 19.141 4.079 -16.845 1.00 90.69 202 PHE A CA 1
ATOM 1583 C C . PHE A 1 202 ? 20.601 3.727 -16.613 1.00 90.69 202 PHE A C 1
ATOM 1585 O O . PHE A 1 202 ? 20.854 2.840 -15.803 1.00 90.69 202 PHE A O 1
ATOM 1592 N N . ASP A 1 203 ? 21.556 4.347 -17.303 1.00 84.94 203 ASP A N 1
ATOM 1593 C CA . ASP A 1 203 ? 22.934 3.869 -17.350 1.00 84.94 203 ASP A CA 1
ATOM 1594 C C . ASP A 1 203 ? 23.615 3.919 -15.974 1.00 84.94 203 ASP A C 1
ATOM 1596 O O . ASP A 1 203 ? 24.220 2.936 -15.532 1.00 84.94 203 ASP A O 1
ATOM 1600 N N . SER A 1 204 ? 23.411 5.017 -15.241 1.00 81.69 204 SER A N 1
ATOM 1601 C CA . SER A 1 204 ? 23.929 5.214 -13.882 1.00 81.69 204 SER A CA 1
ATOM 1602 C C . SER A 1 204 ? 23.053 4.646 -12.765 1.00 81.69 204 SER A C 1
ATOM 1604 O O . SER A 1 204 ? 23.461 4.683 -11.603 1.00 81.69 204 SER A O 1
ATOM 1606 N N . GLU A 1 205 ? 21.862 4.138 -13.084 1.00 88.38 205 GLU A N 1
ATOM 1607 C CA . GLU A 1 205 ? 20.904 3.721 -12.063 1.00 88.38 205 GLU A CA 1
ATOM 1608 C C . GLU A 1 205 ? 21.272 2.390 -11.410 1.00 88.38 205 GLU A C 1
ATOM 1610 O O . GLU A 1 205 ? 21.824 1.477 -12.029 1.00 88.38 205 GLU A O 1
ATOM 1615 N N . LEU A 1 206 ? 20.925 2.266 -10.131 1.00 87.94 206 LEU A N 1
ATOM 1616 C CA . LEU A 1 206 ? 21.090 1.019 -9.398 1.00 87.94 206 LEU A CA 1
ATOM 1617 C C . LEU A 1 206 ? 20.026 0.010 -9.827 1.00 87.94 206 LEU A C 1
ATOM 1619 O O . LEU A 1 206 ? 18.847 0.339 -9.965 1.00 87.94 206 LEU A O 1
ATOM 1623 N N . THR A 1 207 ? 20.448 -1.241 -9.993 1.00 91.88 207 THR A N 1
ATOM 1624 C CA . THR A 1 207 ? 19.527 -2.366 -10.157 1.00 91.88 207 THR A CA 1
ATOM 1625 C C . THR A 1 207 ? 18.964 -2.748 -8.795 1.00 91.88 207 THR A C 1
ATOM 1627 O O . THR A 1 207 ? 19.719 -3.053 -7.875 1.00 91.88 207 THR A O 1
ATOM 1630 N N . LEU A 1 208 ? 17.640 -2.741 -8.698 1.00 94.88 208 LEU A N 1
ATOM 1631 C CA . LEU A 1 208 ? 16.866 -3.006 -7.493 1.00 94.88 208 LEU A CA 1
ATOM 1632 C C . LEU A 1 208 ? 16.085 -4.313 -7.649 1.00 94.88 208 LEU A C 1
ATOM 1634 O O . LEU A 1 208 ? 15.561 -4.620 -8.724 1.00 94.88 208 LEU A O 1
ATOM 1638 N N . GLY A 1 209 ? 15.976 -5.064 -6.564 1.00 95.50 209 GLY A N 1
ATOM 1639 C CA . GLY A 1 209 ? 15.176 -6.268 -6.420 1.00 95.50 209 GLY A CA 1
ATOM 1640 C C . GLY A 1 209 ? 14.090 -6.118 -5.358 1.00 95.50 209 GLY A C 1
ATOM 1641 O O . GLY A 1 209 ? 13.779 -5.034 -4.875 1.00 95.50 209 GLY A O 1
ATOM 1642 N N . THR A 1 210 ? 13.469 -7.243 -5.007 1.00 95.56 210 THR A N 1
ATOM 1643 C CA . THR A 1 210 ? 12.480 -7.276 -3.921 1.00 95.56 210 THR A CA 1
ATOM 1644 C C . THR A 1 210 ? 13.151 -7.024 -2.569 1.00 95.56 210 THR A C 1
ATOM 1646 O O . THR A 1 210 ? 14.138 -7.684 -2.254 1.00 95.56 210 THR A O 1
ATOM 1649 N N . GLY A 1 211 ? 12.583 -6.121 -1.770 1.00 96.00 211 GLY A N 1
ATOM 1650 C CA . GLY A 1 211 ? 13.088 -5.710 -0.457 1.00 96.00 211 GLY A CA 1
ATOM 1651 C C . GLY A 1 211 ? 14.047 -4.517 -0.490 1.00 96.00 211 GLY A C 1
ATOM 1652 O O . GLY A 1 211 ? 14.334 -3.952 0.563 1.00 96.00 211 GLY A O 1
ATOM 1653 N N . ASP A 1 212 ? 14.517 -4.103 -1.671 1.00 97.12 212 ASP A N 1
ATOM 1654 C CA . ASP A 1 212 ? 15.321 -2.887 -1.799 1.00 97.12 212 ASP A CA 1
ATOM 1655 C C . ASP A 1 212 ? 14.448 -1.643 -1.614 1.00 97.12 212 ASP A C 1
ATOM 1657 O O . ASP A 1 212 ? 13.262 -1.641 -1.956 1.00 97.12 212 ASP A O 1
ATOM 1661 N N . THR A 1 213 ? 15.038 -0.567 -1.094 1.00 96.44 213 THR A N 1
ATOM 1662 C CA . THR A 1 213 ? 14.355 0.717 -0.917 1.00 96.44 213 THR A CA 1
ATOM 1663 C C . THR A 1 213 ? 14.817 1.751 -1.939 1.00 96.44 213 THR A C 1
ATOM 1665 O O . THR A 1 213 ? 15.965 1.749 -2.386 1.00 96.44 213 THR A O 1
ATOM 1668 N N . TYR A 1 214 ? 13.915 2.652 -2.327 1.00 95.00 214 TYR A N 1
ATOM 1669 C CA . TYR A 1 214 ? 14.213 3.760 -3.231 1.00 95.00 214 TYR A CA 1
ATOM 1670 C C . TYR A 1 214 ? 13.353 4.984 -2.902 1.00 95.00 214 TYR A C 1
ATOM 1672 O O . TYR A 1 214 ? 12.192 4.853 -2.511 1.00 95.00 214 TYR A O 1
ATOM 1680 N N . SER A 1 215 ? 13.909 6.187 -3.066 1.00 94.94 215 SER A N 1
ATOM 1681 C CA . SER A 1 215 ? 13.196 7.437 -2.783 1.00 94.94 215 SER A CA 1
ATOM 1682 C C . SER A 1 215 ? 12.587 8.032 -4.052 1.00 94.94 215 SER A C 1
ATOM 1684 O O . SER A 1 215 ? 13.298 8.339 -5.006 1.00 94.94 215 SER A O 1
ATOM 1686 N N . LEU A 1 216 ? 11.269 8.236 -4.050 1.00 93.25 216 LEU A N 1
ATOM 1687 C CA . LEU A 1 216 ? 10.523 8.903 -5.118 1.00 93.25 216 LEU A CA 1
ATOM 1688 C C . LEU A 1 216 ? 9.916 10.186 -4.554 1.00 93.25 216 LEU A C 1
ATOM 1690 O O . LEU A 1 216 ? 9.152 10.141 -3.591 1.00 93.25 216 LEU A O 1
ATOM 1694 N N . ALA A 1 217 ? 10.276 11.337 -5.124 1.00 91.50 217 ALA A N 1
ATOM 1695 C CA . ALA A 1 217 ? 9.868 12.660 -4.645 1.00 91.50 217 ALA A CA 1
ATOM 1696 C C . ALA A 1 217 ? 10.047 12.840 -3.117 1.00 91.50 217 ALA A C 1
ATOM 1698 O O . ALA A 1 217 ? 9.185 13.375 -2.423 1.00 91.50 217 ALA A O 1
ATOM 1699 N N . GLY A 1 218 ? 11.161 12.334 -2.570 1.00 91.12 218 GLY A N 1
ATOM 1700 C CA . GLY A 1 218 ? 11.482 12.411 -1.140 1.00 91.12 218 GLY A CA 1
ATOM 1701 C C . GLY A 1 218 ? 10.729 11.419 -0.243 1.00 91.12 218 GLY A C 1
ATOM 1702 O O . GLY A 1 218 ? 10.967 11.407 0.961 1.00 91.12 218 GLY A O 1
ATOM 1703 N N . THR A 1 219 ? 9.859 10.572 -0.802 1.00 91.50 219 THR A N 1
ATOM 1704 C CA . THR A 1 219 ? 9.171 9.492 -0.079 1.00 91.50 219 THR A CA 1
ATOM 1705 C C . THR A 1 219 ? 9.907 8.177 -0.313 1.00 91.50 219 THR A C 1
ATOM 1707 O O . THR A 1 219 ? 10.154 7.805 -1.458 1.00 91.50 219 THR A O 1
ATOM 1710 N N . GLU A 1 220 ? 10.292 7.481 0.756 1.00 96.06 220 GLU A N 1
ATOM 1711 C CA . GLU A 1 220 ? 10.969 6.183 0.667 1.00 96.06 220 GLU A CA 1
ATOM 1712 C C . GLU A 1 220 ? 9.957 5.052 0.450 1.00 96.06 220 GLU A C 1
ATOM 1714 O O . GLU A 1 220 ? 8.989 4.919 1.198 1.00 96.06 220 GLU A O 1
ATOM 1719 N N . PHE A 1 221 ? 10.190 4.230 -0.569 1.00 96.25 221 PHE A N 1
ATOM 1720 C CA . PHE A 1 221 ? 9.398 3.042 -0.866 1.00 96.25 221 PHE A CA 1
ATOM 1721 C C . PHE A 1 221 ? 10.268 1.797 -0.811 1.00 96.25 221 PHE A C 1
ATOM 1723 O O . PHE A 1 221 ? 11.381 1.800 -1.327 1.00 96.25 221 PHE A O 1
ATOM 1730 N N . GLU A 1 222 ? 9.721 0.713 -0.277 1.00 97.56 222 GLU A N 1
ATOM 1731 C CA . GLU A 1 222 ? 10.247 -0.636 -0.459 1.00 97.56 222 GLU A CA 1
ATOM 1732 C C . GLU A 1 222 ? 9.677 -1.243 -1.749 1.00 97.56 222 GLU A C 1
ATOM 1734 O O . GLU A 1 222 ? 8.468 -1.182 -2.005 1.00 97.56 222 GLU A O 1
ATOM 1739 N N . LEU A 1 223 ? 10.525 -1.875 -2.558 1.00 96.69 223 LEU A N 1
ATOM 1740 C CA . LEU A 1 223 ? 10.103 -2.703 -3.681 1.00 96.69 223 LEU A CA 1
ATOM 1741 C C . LEU A 1 223 ? 9.555 -4.026 -3.146 1.00 96.69 223 LEU A C 1
ATOM 1743 O O . LEU A 1 223 ? 10.272 -5.009 -2.982 1.00 96.69 223 LEU A O 1
ATOM 1747 N N . GLN A 1 224 ? 8.254 -4.065 -2.886 1.00 93.88 224 GLN A N 1
ATOM 1748 C CA . GLN A 1 224 ? 7.632 -5.192 -2.206 1.00 93.88 224 GLN A CA 1
ATOM 1749 C C . GLN A 1 224 ? 7.612 -6.471 -3.046 1.00 93.88 224 GLN A C 1
ATOM 1751 O O . GLN A 1 224 ? 7.767 -7.564 -2.502 1.00 93.88 224 GLN A O 1
ATOM 1756 N N . ARG A 1 225 ? 7.320 -6.370 -4.351 1.00 94.88 225 ARG A N 1
ATOM 1757 C CA . ARG A 1 225 ? 7.323 -7.531 -5.259 1.00 94.88 225 ARG A CA 1
ATOM 1758 C C . ARG A 1 225 ? 7.208 -7.158 -6.732 1.00 94.88 225 ARG A C 1
ATOM 1760 O O . ARG A 1 225 ? 6.650 -6.125 -7.098 1.00 94.88 225 ARG A O 1
ATOM 1767 N N . PHE A 1 226 ? 7.577 -8.127 -7.563 1.00 95.12 226 PHE A N 1
ATOM 1768 C CA . PHE A 1 226 ? 7.267 -8.186 -8.987 1.00 95.12 226 PHE A CA 1
ATOM 1769 C C . PHE A 1 226 ? 6.138 -9.187 -9.227 1.00 95.12 226 PHE A C 1
ATOM 1771 O O . PHE A 1 226 ? 6.294 -10.395 -9.036 1.00 95.12 226 PHE A O 1
ATOM 1778 N N . GLN A 1 227 ? 4.977 -8.704 -9.655 1.00 93.56 227 GLN A N 1
ATOM 1779 C CA . GLN A 1 227 ? 3.889 -9.575 -10.073 1.00 93.56 227 GLN A CA 1
ATOM 1780 C C . GLN A 1 227 ? 4.034 -9.894 -11.562 1.00 93.56 227 GLN A C 1
ATOM 1782 O O . GLN A 1 227 ? 3.716 -9.082 -12.431 1.00 93.56 227 GLN A O 1
ATOM 1787 N N . ASN A 1 228 ? 4.500 -11.110 -11.834 1.00 88.38 228 ASN A N 1
ATOM 1788 C CA . ASN A 1 228 ? 4.559 -11.698 -13.166 1.00 88.38 228 ASN A CA 1
ATOM 1789 C C . ASN A 1 228 ? 3.140 -12.058 -13.628 1.00 88.38 228 ASN A C 1
ATOM 1791 O O . ASN A 1 228 ? 2.349 -12.601 -12.852 1.00 88.38 228 ASN A O 1
ATOM 1795 N N . ARG A 1 229 ? 2.782 -11.723 -14.871 1.00 85.06 229 ARG A N 1
ATOM 1796 C CA . ARG A 1 229 ? 1.400 -11.844 -15.359 1.00 85.06 229 ARG A CA 1
ATOM 1797 C C . ARG A 1 229 ? 1.345 -12.685 -16.617 1.00 85.06 229 ARG A C 1
ATOM 1799 O O . ARG A 1 229 ? 1.852 -12.294 -17.656 1.00 85.06 229 ARG A O 1
ATOM 1806 N N . GLU A 1 230 ? 0.623 -13.797 -16.552 1.00 79.31 230 GLU A N 1
ATOM 1807 C CA . GLU A 1 230 ? 0.514 -14.728 -17.683 1.00 79.31 230 GLU A CA 1
ATOM 1808 C C . GLU A 1 230 ? -0.125 -14.103 -18.933 1.00 79.31 230 GLU A C 1
ATOM 1810 O O . GLU A 1 230 ? 0.199 -14.472 -20.057 1.00 79.31 230 GLU A O 1
ATOM 1815 N N . ARG A 1 231 ? -1.067 -13.169 -18.747 1.00 81.31 231 ARG A N 1
ATOM 1816 C CA . ARG A 1 231 ? -1.897 -12.613 -19.833 1.00 81.31 231 ARG A CA 1
ATOM 1817 C C . ARG A 1 231 ? -1.582 -11.164 -20.191 1.00 81.31 231 ARG A C 1
ATOM 1819 O O . ARG A 1 231 ? -2.254 -10.605 -21.055 1.00 81.31 231 ARG A O 1
ATOM 1826 N N . LYS A 1 232 ? -0.620 -10.533 -19.515 1.00 84.12 232 LYS A N 1
ATOM 1827 C CA . LYS A 1 232 ? -0.226 -9.146 -19.780 1.00 84.12 232 LYS A CA 1
ATOM 1828 C C . LYS A 1 232 ? 1.296 -9.068 -19.888 1.00 84.12 232 LYS A C 1
ATOM 1830 O O . LYS A 1 232 ? 1.956 -9.572 -18.988 1.00 84.12 232 LYS A O 1
ATOM 1835 N N . PRO A 1 233 ? 1.843 -8.447 -20.948 1.00 83.94 233 PRO A N 1
ATOM 1836 C CA . PRO A 1 233 ? 3.284 -8.267 -21.083 1.00 83.94 233 PRO A CA 1
ATOM 1837 C C . PRO A 1 233 ? 3.886 -7.523 -19.877 1.00 83.94 233 PRO A C 1
ATOM 1839 O O . PRO A 1 233 ? 3.241 -6.638 -19.305 1.00 83.94 233 PRO A O 1
ATOM 1842 N N . GLY A 1 234 ? 5.122 -7.883 -19.523 1.00 88.25 234 GLY A N 1
ATOM 1843 C CA . GLY A 1 234 ? 5.884 -7.280 -18.429 1.00 88.25 234 GLY A CA 1
ATOM 1844 C C . GLY A 1 234 ? 5.413 -7.683 -17.033 1.00 88.25 234 GLY A C 1
ATOM 1845 O O . GLY A 1 234 ? 4.642 -8.627 -16.844 1.00 88.25 234 GLY A O 1
ATOM 1846 N N . ALA A 1 235 ? 5.859 -6.921 -16.039 1.00 93.38 235 ALA A N 1
ATOM 1847 C CA . ALA A 1 235 ? 5.488 -7.093 -14.639 1.00 93.38 235 ALA A CA 1
ATOM 1848 C C . ALA A 1 235 ? 4.634 -5.927 -14.128 1.00 93.38 235 ALA A C 1
ATOM 1850 O O . ALA A 1 235 ? 4.643 -4.826 -14.683 1.00 93.38 235 ALA A O 1
ATOM 1851 N N . ALA A 1 236 ? 3.908 -6.170 -13.045 1.00 93.88 236 ALA A N 1
ATOM 1852 C CA . ALA A 1 236 ? 3.463 -5.094 -12.171 1.00 93.88 236 ALA A CA 1
ATOM 1853 C C . ALA A 1 236 ? 4.450 -5.001 -11.000 1.00 93.88 236 ALA A C 1
ATOM 1855 O O . ALA A 1 236 ? 4.607 -5.969 -10.249 1.00 93.88 236 ALA A O 1
ATOM 1856 N N . VAL A 1 237 ? 5.141 -3.870 -10.876 1.00 95.19 237 VAL A N 1
ATOM 1857 C CA . VAL A 1 237 ? 6.039 -3.594 -9.748 1.00 95.19 237 VAL A CA 1
ATOM 1858 C C . VAL A 1 237 ? 5.194 -2.999 -8.634 1.00 95.19 237 VAL A C 1
ATOM 1860 O O . VAL A 1 237 ? 4.531 -1.985 -8.836 1.00 95.19 237 VAL A O 1
ATOM 1863 N N . VAL A 1 238 ? 5.171 -3.654 -7.477 1.00 94.06 238 VAL A N 1
ATOM 1864 C CA . VAL A 1 238 ? 4.418 -3.187 -6.312 1.00 94.06 238 VAL A CA 1
ATOM 1865 C C . VAL A 1 238 ? 5.395 -2.544 -5.348 1.00 94.06 238 VAL A C 1
ATOM 1867 O O . VAL A 1 238 ? 6.300 -3.210 -4.846 1.00 94.06 238 VAL A O 1
ATOM 1870 N N . LEU A 1 239 ? 5.195 -1.257 -5.106 1.00 95.31 239 LEU A N 1
ATOM 1871 C CA . LEU A 1 239 ? 5.912 -0.495 -4.096 1.00 95.31 239 LEU A CA 1
ATOM 1872 C C . LEU A 1 239 ? 5.139 -0.546 -2.777 1.00 95.31 239 LEU A C 1
ATOM 1874 O O . LEU A 1 239 ? 3.941 -0.824 -2.768 1.00 95.31 239 LEU A O 1
ATOM 1878 N N . SER A 1 240 ? 5.812 -0.283 -1.665 1.00 95.88 240 SER A N 1
ATOM 1879 C CA . SER A 1 240 ? 5.197 -0.233 -0.342 1.00 95.88 240 SER A CA 1
ATOM 1880 C C . SER A 1 240 ? 5.790 0.907 0.472 1.00 95.88 240 SER A C 1
ATOM 1882 O O . SER A 1 240 ? 7.007 1.029 0.577 1.00 95.88 240 SER A O 1
ATOM 1884 N N . ASN A 1 241 ? 4.929 1.725 1.068 1.00 95.19 241 ASN A N 1
ATOM 1885 C CA . ASN A 1 241 ? 5.303 2.745 2.040 1.00 95.19 241 ASN A CA 1
ATOM 1886 C C . ASN A 1 241 ? 4.304 2.707 3.204 1.00 95.19 241 ASN A C 1
ATOM 1888 O O . ASN A 1 241 ? 3.091 2.723 2.987 1.00 95.19 241 ASN A O 1
ATOM 1892 N N . GLU A 1 242 ? 4.799 2.610 4.437 1.00 95.19 242 GLU A N 1
ATOM 1893 C CA . GLU A 1 242 ? 3.941 2.744 5.614 1.00 95.19 242 GLU A CA 1
ATOM 1894 C C . GLU A 1 242 ? 3.581 4.218 5.808 1.00 95.19 242 GLU A C 1
ATOM 1896 O O . GLU A 1 242 ? 4.453 5.057 6.021 1.00 95.19 242 GLU A O 1
ATOM 1901 N N . LEU A 1 243 ? 2.285 4.521 5.755 1.00 92.38 243 LEU A N 1
ATOM 1902 C CA . LEU A 1 243 ? 1.775 5.868 5.994 1.00 92.38 243 LEU A CA 1
ATOM 1903 C C . LEU A 1 243 ? 1.620 6.136 7.488 1.00 92.38 243 LEU A C 1
ATOM 1905 O O . LEU A 1 243 ? 1.948 7.213 7.985 1.00 92.38 243 LEU A O 1
ATOM 1909 N N . LYS A 1 244 ? 1.048 5.161 8.202 1.00 94.19 244 LYS A N 1
ATOM 1910 C CA . LYS A 1 244 ? 0.636 5.336 9.590 1.00 94.19 244 LYS A CA 1
ATOM 1911 C C . LYS A 1 244 ? 0.451 3.997 10.286 1.00 94.19 244 LYS A C 1
ATOM 1913 O O . LYS A 1 244 ? -0.154 3.086 9.726 1.00 94.19 244 LYS A O 1
ATOM 1918 N N . SER A 1 245 ? 0.836 3.955 11.555 1.00 95.88 245 SER A N 1
ATOM 1919 C CA . SER A 1 245 ? 0.437 2.911 12.495 1.00 95.88 245 SER A CA 1
ATOM 1920 C C . SER A 1 245 ? -0.421 3.489 13.624 1.00 95.88 245 SER A C 1
ATOM 1922 O O . SER A 1 245 ? -0.196 4.613 14.084 1.00 95.88 245 SER A O 1
ATOM 1924 N N . PHE A 1 246 ? -1.424 2.731 14.066 1.00 95.75 246 PHE A N 1
ATOM 1925 C CA . PHE A 1 246 ? -2.394 3.135 15.082 1.00 95.75 246 PHE A CA 1
ATOM 1926 C C . PHE A 1 246 ? -2.759 1.968 16.007 1.00 95.75 246 PHE A C 1
ATOM 1928 O O . PHE A 1 246 ? -3.229 0.925 15.561 1.00 95.75 246 PHE A O 1
ATOM 1935 N N . GLY A 1 247 ? -2.595 2.177 17.312 1.00 95.38 247 GLY A N 1
ATOM 1936 C CA . GLY A 1 247 ? -2.857 1.180 18.350 1.00 95.38 247 GLY A CA 1
ATOM 1937 C C . GLY A 1 247 ? -1.584 0.611 18.988 1.00 95.38 247 GLY A C 1
ATOM 1938 O O . GLY A 1 247 ? -0.475 0.867 18.510 1.00 95.38 247 GLY A O 1
ATOM 1939 N N . PRO A 1 248 ? -1.716 -0.102 20.122 1.00 93.88 248 PRO A N 1
ATOM 1940 C CA . PRO A 1 248 ? -0.589 -0.695 20.840 1.00 93.88 248 PRO A CA 1
ATOM 1941 C C . PRO A 1 248 ? 0.186 -1.687 19.962 1.00 93.88 248 PRO A C 1
ATOM 1943 O O . PRO A 1 248 ? -0.361 -2.233 19.013 1.00 93.88 248 PRO A O 1
ATOM 1946 N N . SER A 1 249 ? 1.461 -1.928 20.274 1.00 90.94 249 SER A N 1
ATOM 1947 C CA . SER A 1 249 ? 2.261 -2.957 19.591 1.00 90.94 249 SER A CA 1
ATOM 1948 C C . SER A 1 249 ? 1.835 -4.364 20.024 1.00 90.94 249 SER A C 1
ATOM 1950 O O . SER A 1 249 ? 1.526 -4.587 21.198 1.00 90.94 249 SER A O 1
ATOM 1952 N N . SER A 1 250 ? 1.865 -5.316 19.088 1.00 88.25 250 SER A N 1
ATOM 1953 C CA . SER A 1 250 ? 1.592 -6.736 19.342 1.00 88.25 250 SER A CA 1
ATOM 1954 C C . SER A 1 250 ? 2.844 -7.563 19.674 1.00 88.25 250 SER A C 1
ATOM 1956 O O . SER A 1 250 ? 2.730 -8.763 19.897 1.00 88.25 250 SER A O 1
ATOM 1958 N N . GLU A 1 251 ? 4.042 -6.967 19.684 1.00 82.88 251 GLU A N 1
ATOM 1959 C CA . GLU A 1 251 ? 5.319 -7.705 19.756 1.00 82.88 251 GLU A CA 1
ATOM 1960 C C . GLU A 1 251 ? 5.542 -8.473 21.070 1.00 82.88 251 GLU A C 1
ATOM 1962 O O . GLU A 1 251 ? 6.291 -9.444 21.088 1.00 82.88 251 GLU A O 1
ATOM 1967 N N . ASN A 1 252 ? 4.881 -8.069 22.160 1.00 78.12 252 ASN A N 1
ATOM 1968 C CA . ASN A 1 252 ? 5.051 -8.658 23.497 1.00 78.12 252 ASN A CA 1
ATOM 1969 C C . ASN A 1 252 ? 3.754 -9.276 24.038 1.00 78.12 252 ASN A C 1
ATOM 1971 O O . ASN A 1 252 ? 3.467 -9.199 25.233 1.00 78.12 252 ASN A O 1
ATOM 1975 N N . VAL A 1 253 ? 2.922 -9.816 23.151 1.00 81.94 253 VAL A N 1
ATOM 1976 C CA . VAL A 1 253 ? 1.629 -10.395 23.516 1.00 81.94 253 VAL A CA 1
ATOM 1977 C C . VAL A 1 253 ? 1.757 -11.912 23.645 1.00 81.94 253 VAL A C 1
ATOM 1979 O O . VAL A 1 253 ? 1.994 -12.603 22.660 1.00 81.94 253 VAL A O 1
ATOM 1982 N N . ASP A 1 254 ? 1.513 -12.443 24.845 1.00 75.75 254 ASP A N 1
ATOM 1983 C CA . ASP A 1 254 ? 1.539 -13.891 25.140 1.00 75.75 254 ASP A CA 1
ATOM 1984 C C . ASP A 1 254 ? 0.290 -14.657 24.632 1.00 75.75 254 ASP A C 1
ATOM 1986 O O . ASP A 1 254 ? 0.030 -15.793 25.027 1.00 75.75 254 ASP A O 1
ATOM 1990 N N . GLN A 1 255 ? -0.522 -14.034 23.777 1.00 78.06 255 GLN A N 1
ATOM 1991 C CA . GLN A 1 255 ? -1.798 -14.545 23.264 1.00 78.06 255 GLN A CA 1
ATOM 1992 C C . GLN A 1 255 ? -1.752 -14.709 21.742 1.00 78.06 255 GLN A C 1
ATOM 1994 O O . GLN A 1 255 ? -0.915 -14.122 21.057 1.00 78.06 255 GLN A O 1
ATOM 1999 N N . SER A 1 256 ? -2.677 -15.493 21.184 1.00 83.62 256 SER A N 1
ATOM 2000 C CA . SER A 1 256 ? -2.770 -15.680 19.734 1.00 83.62 256 SER A CA 1
ATOM 2001 C C . SER A 1 256 ? -3.098 -14.365 19.025 1.00 83.62 256 SER A C 1
ATOM 2003 O O . SER A 1 256 ? -4.141 -13.775 19.287 1.00 83.62 256 SER A O 1
ATOM 2005 N N . VAL A 1 257 ? -2.272 -13.935 18.075 1.00 89.31 257 VAL A N 1
ATOM 2006 C CA . VAL A 1 257 ? -2.553 -12.749 17.255 1.00 89.31 257 VAL A CA 1
ATOM 2007 C C . VAL A 1 257 ? -3.245 -13.174 15.960 1.00 89.31 257 VAL A C 1
ATOM 2009 O O . VAL A 1 257 ? -2.776 -14.058 15.246 1.00 89.31 257 VAL A O 1
ATOM 2012 N N . THR A 1 258 ? -4.370 -12.539 15.646 1.00 90.06 258 THR A N 1
ATOM 2013 C CA . THR A 1 258 ? -5.080 -12.696 14.370 1.00 90.06 258 THR A CA 1
ATOM 2014 C C . THR A 1 258 ? -4.725 -11.541 13.446 1.00 90.06 258 THR A C 1
ATOM 2016 O O . THR A 1 258 ? -4.772 -10.393 13.872 1.00 90.06 258 THR A O 1
ATOM 2019 N N . LYS A 1 259 ? -4.416 -11.831 12.178 1.00 92.44 259 LYS A N 1
ATOM 2020 C CA . LYS A 1 259 ? -4.121 -10.826 11.149 1.00 92.44 259 LYS A CA 1
ATOM 2021 C C . LYS A 1 259 ? -5.195 -10.821 10.065 1.00 92.44 259 LYS A C 1
ATOM 2023 O O . LYS A 1 259 ? -5.479 -11.861 9.473 1.00 92.44 259 LYS A O 1
ATOM 2028 N N . LEU A 1 260 ? -5.728 -9.643 9.757 1.00 92.56 260 LEU A N 1
ATOM 2029 C CA . LEU A 1 260 ? -6.632 -9.396 8.637 1.00 92.56 260 LEU A CA 1
ATOM 2030 C C . LEU A 1 260 ? -6.056 -8.289 7.754 1.00 92.56 260 LEU A C 1
ATOM 2032 O O . LEU A 1 260 ? -5.709 -7.223 8.246 1.00 92.56 260 LEU A O 1
ATOM 2036 N N . ASN A 1 261 ? -5.992 -8.526 6.445 1.00 92.88 261 ASN A N 1
ATOM 2037 C CA . ASN A 1 261 ? -5.658 -7.485 5.476 1.00 92.88 261 ASN A CA 1
ATOM 2038 C C . ASN A 1 261 ? -6.937 -6.996 4.797 1.00 92.88 261 ASN A C 1
ATOM 2040 O O . ASN A 1 261 ? -7.722 -7.802 4.292 1.00 92.88 261 ASN A O 1
ATOM 2044 N N . ARG A 1 262 ? -7.125 -5.680 4.756 1.00 92.06 262 ARG A N 1
ATOM 2045 C CA . ARG A 1 262 ? -8.185 -5.006 4.000 1.00 92.06 262 ARG A CA 1
ATOM 2046 C C . ARG A 1 262 ? -7.564 -4.103 2.942 1.00 92.06 262 ARG A C 1
ATOM 2048 O O . ARG A 1 262 ? -6.405 -3.718 3.063 1.00 92.06 262 ARG A O 1
ATOM 2055 N N . TYR A 1 263 ? -8.337 -3.782 1.912 1.00 91.69 263 TYR A N 1
ATOM 2056 C CA . TYR A 1 263 ? -7.896 -2.949 0.798 1.00 91.69 263 TYR A CA 1
ATOM 2057 C C . TYR A 1 263 ? -8.918 -1.848 0.539 1.00 91.69 263 TYR A C 1
ATOM 2059 O O . TYR A 1 263 ? -10.122 -2.101 0.611 1.00 91.69 263 TYR A O 1
ATOM 2067 N N . ALA A 1 264 ? -8.420 -0.652 0.257 1.00 91.69 264 ALA A N 1
ATOM 2068 C CA . ALA A 1 264 ? -9.198 0.548 -0.021 1.00 91.69 264 ALA A CA 1
ATOM 2069 C C . ALA A 1 264 ? -8.416 1.468 -0.976 1.00 91.69 264 ALA A C 1
ATOM 2071 O O . ALA A 1 264 ? -7.292 1.142 -1.364 1.00 91.69 264 ALA A O 1
ATOM 2072 N N . VAL A 1 265 ? -8.994 2.606 -1.352 1.00 90.38 265 VAL A N 1
ATOM 2073 C CA . VAL A 1 265 ? -8.321 3.670 -2.117 1.00 90.38 265 VAL A CA 1
ATOM 2074 C C . VAL A 1 265 ? -8.362 4.985 -1.342 1.00 90.38 265 VAL A C 1
ATOM 2076 O O . VAL A 1 265 ? -9.315 5.206 -0.601 1.00 90.38 265 VAL A O 1
ATOM 2079 N N . LEU A 1 266 ? -7.353 5.849 -1.481 1.00 88.94 266 LEU A N 1
ATOM 2080 C CA . LEU A 1 266 ? -7.416 7.212 -0.930 1.00 88.94 266 LEU A CA 1
ATOM 2081 C C . LEU A 1 266 ? -8.298 8.122 -1.793 1.00 88.94 266 LEU A C 1
ATOM 2083 O O . LEU A 1 266 ? -8.329 7.984 -3.015 1.00 88.94 266 LEU A O 1
ATOM 2087 N N . GLU A 1 267 ? -9.008 9.045 -1.145 1.00 84.44 267 GLU A N 1
ATOM 2088 C CA . GLU A 1 267 ? -9.900 10.015 -1.789 1.00 84.44 267 GLU A CA 1
ATOM 2089 C C . GLU A 1 267 ? -9.162 11.025 -2.674 1.00 84.44 267 GLU A C 1
ATOM 2091 O O . GLU A 1 267 ? -9.601 11.290 -3.793 1.00 84.44 267 GLU A O 1
ATOM 2096 N N . GLU A 1 268 ? -8.060 11.585 -2.174 1.00 79.19 268 GLU A N 1
ATOM 2097 C CA . GLU A 1 268 ? -7.230 12.564 -2.881 1.00 79.19 268 GLU A CA 1
ATOM 2098 C C . GLU A 1 268 ? -5.873 11.942 -3.225 1.00 79.19 268 GLU A C 1
ATOM 2100 O O . GLU A 1 268 ? -4.861 12.247 -2.588 1.00 79.19 268 GLU A O 1
ATOM 2105 N N . PRO A 1 269 ? -5.836 11.010 -4.192 1.00 74.19 269 PRO A N 1
ATOM 2106 C CA . PRO A 1 269 ? -4.601 10.346 -4.544 1.00 74.19 269 PRO A CA 1
ATOM 2107 C C . PRO A 1 269 ? -3.634 11.339 -5.215 1.00 74.19 269 PRO A C 1
ATOM 2109 O O . PRO A 1 269 ? -4.025 12.136 -6.067 1.00 74.19 269 PRO A O 1
ATOM 2112 N N . LEU A 1 270 ? -2.339 11.261 -4.898 1.00 70.38 270 LEU A N 1
ATOM 2113 C CA . LEU A 1 270 ? -1.254 11.942 -5.624 1.00 70.38 270 LEU A CA 1
ATOM 2114 C C . LEU A 1 270 ? -1.079 11.401 -7.055 1.00 70.38 270 LEU A C 1
ATOM 2116 O O . LEU A 1 270 ? -0.279 11.943 -7.821 1.00 70.38 270 LEU A O 1
ATOM 2120 N N . THR A 1 271 ? -1.785 10.319 -7.397 1.00 71.88 271 THR A N 1
ATOM 2121 C CA . THR A 1 271 ? -1.746 9.598 -8.680 1.00 71.88 271 THR A CA 1
ATOM 2122 C C . THR A 1 271 ? -3.166 9.240 -9.141 1.00 71.88 271 THR A C 1
ATOM 2124 O O . THR A 1 271 ? -4.125 9.521 -8.434 1.00 71.88 271 THR A O 1
ATOM 2127 N N . ASP A 1 272 ? -3.338 8.584 -10.294 1.00 65.62 272 ASP A N 1
ATOM 2128 C CA . ASP A 1 272 ? -4.672 8.174 -10.777 1.00 65.62 272 ASP A CA 1
ATOM 2129 C C . ASP A 1 272 ? -5.405 7.213 -9.810 1.00 65.62 272 ASP A C 1
ATOM 2131 O O . ASP A 1 272 ? -6.634 7.122 -9.830 1.00 65.62 272 ASP A O 1
ATOM 2135 N N . SER A 1 273 ? -4.667 6.488 -8.955 1.00 68.38 273 SER A N 1
ATOM 2136 C CA . SER A 1 273 ? -5.224 5.657 -7.882 1.00 68.38 273 SER A CA 1
ATOM 2137 C C . SER A 1 273 ? -4.183 5.365 -6.801 1.00 68.38 273 SER A C 1
ATOM 2139 O O . SER A 1 273 ? -3.098 4.873 -7.112 1.00 68.38 273 SER A O 1
ATOM 2141 N N . GLU A 1 274 ? -4.532 5.550 -5.528 1.00 81.88 274 GLU A N 1
ATOM 2142 C CA . GLU A 1 274 ? -3.671 5.181 -4.399 1.00 81.88 274 GLU A CA 1
ATOM 2143 C C . GLU A 1 274 ? -4.274 4.027 -3.600 1.00 81.88 274 GLU A C 1
ATOM 2145 O O . GLU A 1 274 ? -5.026 4.255 -2.649 1.00 81.88 274 GLU A O 1
ATOM 2150 N N . PRO A 1 275 ? -3.986 2.772 -3.989 1.00 88.00 275 PRO A N 1
ATOM 2151 C CA . PRO A 1 275 ? -4.439 1.620 -3.232 1.00 88.00 275 PRO A CA 1
ATOM 2152 C C . PRO A 1 275 ? -3.732 1.579 -1.875 1.00 88.00 275 PRO A C 1
ATOM 2154 O O . PRO A 1 275 ? -2.502 1.623 -1.782 1.00 88.00 275 PRO A O 1
ATOM 2157 N N . ILE A 1 276 ? -4.529 1.445 -0.823 1.00 91.19 276 ILE A N 1
ATOM 2158 C CA . ILE A 1 276 ? -4.068 1.271 0.548 1.00 91.19 276 ILE A CA 1
ATOM 2159 C C . ILE A 1 276 ? -4.381 -0.147 0.985 1.00 91.19 276 ILE A C 1
ATOM 2161 O O . ILE A 1 276 ? -5.519 -0.612 0.883 1.00 91.19 276 ILE A O 1
ATOM 2165 N N . ARG A 1 277 ? -3.373 -0.821 1.529 1.00 93.50 277 ARG A N 1
ATOM 2166 C CA . ARG A 1 277 ? -3.559 -2.011 2.348 1.00 93.50 277 ARG A CA 1
ATOM 2167 C C . ARG A 1 277 ? -3.602 -1.598 3.805 1.00 93.50 277 ARG A C 1
ATOM 2169 O O . ARG A 1 277 ? -2.736 -0.873 4.281 1.00 93.50 277 ARG A O 1
ATOM 2176 N N . ILE A 1 278 ? -4.586 -2.120 4.512 1.00 94.50 278 ILE A N 1
ATOM 2177 C CA . ILE A 1 278 ? -4.753 -1.924 5.943 1.00 94.50 278 ILE A CA 1
ATOM 2178 C C . ILE A 1 278 ? -4.526 -3.277 6.581 1.00 94.50 278 ILE A C 1
ATOM 2180 O O . ILE A 1 278 ? -5.321 -4.205 6.406 1.00 94.50 278 ILE A O 1
ATOM 2184 N N . GLU A 1 279 ? -3.405 -3.397 7.265 1.00 95.88 279 GLU A N 1
ATOM 2185 C CA . GLU A 1 279 ? -3.093 -4.560 8.071 1.00 95.88 279 GLU A CA 1
ATOM 2186 C C . GLU A 1 279 ? -3.670 -4.351 9.467 1.00 95.88 279 GLU A C 1
ATOM 2188 O O . GLU A 1 279 ? -3.405 -3.338 10.106 1.00 95.88 279 GLU A O 1
ATOM 2193 N N . VAL A 1 280 ? -4.493 -5.293 9.920 1.00 95.38 280 VAL A N 1
ATOM 2194 C CA . VAL A 1 280 ? -5.135 -5.240 11.232 1.00 95.38 280 VAL A CA 1
ATOM 2195 C C . VAL A 1 280 ? -4.736 -6.473 12.016 1.00 95.38 280 VAL A C 1
ATOM 2197 O O . VAL A 1 280 ? -5.077 -7.597 11.640 1.00 95.38 280 VAL A O 1
ATOM 2200 N N . LEU A 1 281 ? -4.010 -6.256 13.104 1.00 95.50 281 LEU A N 1
ATOM 2201 C CA . LEU A 1 281 ? -3.680 -7.280 14.085 1.00 95.50 281 LEU A CA 1
ATOM 2202 C C . LEU A 1 281 ? -4.664 -7.184 15.244 1.00 95.50 281 LEU A C 1
ATOM 2204 O O . LEU A 1 281 ? -4.975 -6.077 15.674 1.00 95.50 281 LEU A O 1
ATOM 2208 N N . SER A 1 282 ? -5.142 -8.318 15.752 1.00 94.56 282 SER A N 1
ATOM 2209 C CA . SER A 1 282 ? -6.039 -8.369 16.906 1.00 94.56 282 SER A CA 1
ATOM 2210 C C . SER A 1 282 ? -5.673 -9.477 17.884 1.00 94.56 282 SER A C 1
ATOM 2212 O O . SER A 1 282 ? -5.364 -10.600 17.464 1.00 94.56 282 SER A O 1
ATOM 2214 N N . TRP A 1 283 ? -5.717 -9.159 19.179 1.00 93.06 283 TRP A N 1
ATOM 2215 C CA . TRP A 1 283 ? -5.413 -10.083 20.267 1.00 93.06 283 TRP A CA 1
ATOM 2216 C C . TRP A 1 283 ? -6.232 -9.834 21.529 1.00 93.06 283 TRP A C 1
ATOM 2218 O O . TRP A 1 283 ? -6.717 -8.695 21.732 1.00 93.06 283 TRP A O 1
#

pLDDT: mean 84.01, std 13.52, range [42.44, 97.56]